Protein AF-A0A0Q4N130-F1 (afdb_monomer)

Structure (mmCIF, N/CA/C/O backbone):
data_AF-A0A0Q4N130-F1
#
_entry.id   AF-A0A0Q4N130-F1
#
loop_
_atom_site.group_PDB
_atom_site.id
_atom_site.type_symbol
_atom_site.label_atom_id
_atom_site.label_alt_id
_atom_site.label_comp_id
_atom_site.label_asym_id
_atom_site.label_entity_id
_atom_site.label_seq_id
_atom_site.pdbx_PDB_ins_code
_atom_site.Cartn_x
_atom_site.Cartn_y
_atom_site.Cartn_z
_atom_site.occupancy
_atom_site.B_iso_or_equiv
_atom_site.auth_seq_id
_atom_site.auth_comp_id
_atom_site.auth_asym_id
_atom_site.auth_atom_id
_atom_site.pdbx_PDB_model_num
ATOM 1 N N . MET A 1 1 ? 20.178 -16.230 -13.567 1.00 51.84 1 MET A N 1
ATOM 2 C CA . MET A 1 1 ? 18.798 -15.710 -13.630 1.00 51.84 1 MET A CA 1
ATOM 3 C C . MET A 1 1 ? 18.797 -14.586 -14.658 1.00 51.84 1 MET A C 1
ATOM 5 O O . MET A 1 1 ? 19.673 -13.733 -14.568 1.00 51.84 1 MET A O 1
ATOM 9 N N . SER A 1 2 ? 17.947 -14.645 -15.684 1.00 70.69 2 SER A N 1
ATOM 10 C CA . SER A 1 2 ? 17.790 -13.561 -16.665 1.00 70.69 2 SER A CA 1
ATOM 11 C C . SER A 1 2 ? 16.390 -13.000 -16.505 1.00 70.69 2 SER A C 1
AT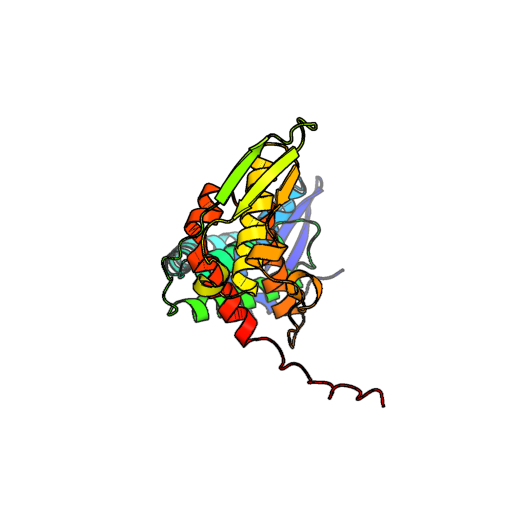OM 13 O O . SER A 1 2 ? 15.437 -13.752 -16.658 1.00 70.69 2 SER A O 1
ATOM 15 N N . PHE A 1 3 ? 16.292 -11.703 -16.244 1.00 83.56 3 PHE A N 1
ATOM 16 C CA . PHE A 1 3 ? 15.026 -10.976 -16.198 1.00 83.56 3 PHE A CA 1
ATOM 17 C C . PHE A 1 3 ? 14.494 -10.765 -17.616 1.00 83.56 3 PHE A C 1
ATOM 19 O O . PHE A 1 3 ? 15.283 -10.582 -18.548 1.00 83.56 3 PHE A O 1
ATOM 26 N N . ALA A 1 4 ? 13.185 -10.811 -17.809 1.00 86.31 4 ALA A N 1
ATOM 27 C CA . ALA A 1 4 ? 12.518 -10.570 -19.080 1.00 86.31 4 ALA A CA 1
ATOM 28 C C . ALA A 1 4 ? 12.574 -9.087 -19.469 1.00 86.31 4 ALA A C 1
ATOM 30 O O . ALA A 1 4 ? 12.845 -8.766 -20.630 1.00 86.31 4 ALA A O 1
ATOM 31 N N . TYR A 1 5 ? 12.425 -8.186 -18.493 1.00 91.50 5 TYR A N 1
ATOM 32 C CA . TYR A 1 5 ? 12.230 -6.760 -18.756 1.00 91.50 5 TYR A CA 1
ATOM 33 C C . TYR A 1 5 ? 13.412 -5.894 -18.319 1.00 91.50 5 TYR A C 1
ATOM 35 O O . TYR A 1 5 ? 13.696 -4.876 -18.961 1.00 91.50 5 TYR A O 1
ATOM 43 N N . LEU A 1 6 ? 14.152 -6.312 -17.286 1.00 90.75 6 LEU A N 1
ATOM 44 C CA . LEU A 1 6 ? 15.286 -5.548 -16.765 1.00 90.75 6 LEU A CA 1
ATOM 45 C C . LEU A 1 6 ? 16.597 -5.957 -17.443 1.00 90.75 6 LEU A C 1
ATOM 47 O O . LEU A 1 6 ? 16.963 -7.136 -17.496 1.00 90.75 6 LEU A O 1
ATOM 51 N N . ALA A 1 7 ? 17.344 -4.974 -17.940 1.00 91.94 7 ALA A N 1
ATOM 52 C CA . ALA A 1 7 ? 18.746 -5.157 -18.282 1.00 91.94 7 ALA A CA 1
ATOM 53 C C . ALA A 1 7 ? 19.587 -4.906 -17.026 1.00 91.94 7 ALA A C 1
ATOM 55 O O . ALA A 1 7 ? 19.493 -3.849 -16.408 1.00 91.94 7 ALA A O 1
ATOM 56 N N . LEU A 1 8 ? 20.393 -5.895 -16.639 1.00 91.62 8 LEU A N 1
ATOM 57 C CA . LEU A 1 8 ? 21.265 -5.814 -15.472 1.00 91.62 8 LEU A CA 1
ATOM 58 C C . LEU A 1 8 ? 22.702 -6.093 -15.872 1.00 91.62 8 LEU A C 1
ATOM 60 O O . LEU A 1 8 ? 23.018 -7.165 -16.394 1.00 91.62 8 LEU A O 1
ATOM 64 N N . LYS A 1 9 ? 23.586 -5.146 -15.562 1.00 92.88 9 LYS A N 1
ATOM 65 C CA . LYS A 1 9 ? 25.018 -5.271 -15.812 1.00 92.88 9 LYS A CA 1
ATOM 66 C C . LYS A 1 9 ? 25.804 -4.953 -14.551 1.00 92.88 9 LYS A C 1
ATOM 68 O O . LYS A 1 9 ? 25.676 -3.883 -13.970 1.00 92.88 9 LYS A O 1
ATOM 73 N N . ARG A 1 10 ? 26.670 -5.878 -14.140 1.00 92.12 10 ARG A N 1
ATOM 74 C CA . ARG A 1 10 ? 27.623 -5.628 -13.055 1.00 92.12 10 ARG A CA 1
ATOM 75 C C . ARG A 1 10 ? 28.836 -4.882 -13.605 1.00 92.12 10 ARG A C 1
ATOM 77 O O . ARG A 1 10 ? 29.461 -5.330 -14.566 1.00 92.12 10 ARG A O 1
ATOM 84 N N . LEU A 1 11 ? 29.180 -3.760 -12.987 1.00 92.25 11 LEU A N 1
ATOM 85 C CA . LEU A 1 11 ? 30.339 -2.943 -13.328 1.00 92.25 11 LEU A CA 1
ATOM 86 C C . LEU A 1 11 ? 31.511 -3.209 -12.373 1.00 92.25 11 LEU A C 1
ATOM 88 O O . LEU A 1 11 ? 31.384 -3.858 -11.328 1.00 92.25 11 LEU A O 1
ATOM 92 N N . ARG A 1 12 ? 32.688 -2.679 -12.728 1.00 87.75 12 ARG A N 1
ATOM 93 C CA . ARG A 1 12 ? 33.866 -2.713 -11.850 1.00 87.75 12 ARG A CA 1
ATOM 94 C C . ARG A 1 12 ? 33.569 -1.993 -10.530 1.00 87.75 12 ARG A C 1
ATOM 96 O O . ARG A 1 12 ? 32.912 -0.950 -10.514 1.00 87.75 12 ARG A O 1
ATOM 103 N N . GLY A 1 13 ? 34.080 -2.552 -9.433 1.00 84.88 13 GLY A N 1
ATOM 104 C CA . GLY A 1 13 ? 33.850 -2.035 -8.079 1.00 84.88 13 GLY A CA 1
ATOM 105 C C . GLY A 1 13 ? 32.522 -2.469 -7.453 1.00 84.88 13 GLY A C 1
ATOM 106 O O . GLY A 1 13 ? 32.093 -1.866 -6.481 1.00 84.88 13 GLY A O 1
ATOM 107 N N . GLY A 1 14 ? 31.851 -3.487 -8.007 1.00 86.12 14 GLY A N 1
ATOM 108 C CA . GLY A 1 14 ? 30.626 -4.044 -7.421 1.00 86.12 14 GLY A CA 1
ATOM 109 C C . GLY A 1 14 ? 29.362 -3.219 -7.666 1.00 86.12 14 GLY A C 1
ATOM 110 O O . GLY A 1 14 ? 28.315 -3.576 -7.136 1.00 86.12 14 GLY A O 1
ATOM 111 N N . ARG A 1 15 ? 29.446 -2.164 -8.484 1.00 91.00 15 ARG A N 1
ATOM 112 C CA . ARG A 1 15 ? 28.298 -1.341 -8.877 1.00 91.00 15 ARG A CA 1
ATOM 113 C C . ARG A 1 15 ? 27.393 -2.095 -9.849 1.00 91.00 15 ARG A C 1
ATOM 115 O O . ARG A 1 15 ? 27.879 -2.885 -10.662 1.00 91.00 15 ARG A O 1
ATOM 122 N N . MET A 1 16 ? 26.099 -1.820 -9.789 1.00 94.12 16 MET A N 1
ATOM 123 C CA . MET A 1 16 ? 25.098 -2.357 -10.707 1.00 94.12 16 MET A CA 1
ATOM 124 C C . MET A 1 16 ? 24.621 -1.258 -11.652 1.00 94.12 16 MET A C 1
ATOM 126 O O . MET A 1 16 ? 24.366 -0.139 -11.226 1.00 94.12 16 MET A O 1
ATOM 130 N N . GLN A 1 17 ? 24.499 -1.576 -12.933 1.00 95.56 17 GLN A N 1
ATOM 131 C CA . GLN A 1 17 ? 23.893 -0.713 -13.936 1.00 95.56 17 GLN A CA 1
ATOM 132 C C . GLN A 1 17 ? 22.559 -1.324 -14.366 1.00 95.56 17 GLN A C 1
ATOM 134 O O . GLN A 1 17 ? 22.521 -2.503 -14.739 1.00 95.56 17 GLN A O 1
ATOM 139 N N . LEU A 1 18 ? 21.482 -0.539 -14.268 1.00 94.50 18 LEU A N 1
ATOM 140 C CA . LEU A 1 18 ? 20.127 -0.947 -14.646 1.00 94.50 18 LEU A CA 1
ATOM 141 C C . LEU A 1 18 ? 19.723 -0.295 -15.969 1.00 94.50 18 LEU A C 1
ATOM 143 O O . LEU A 1 18 ? 19.926 0.902 -16.168 1.00 94.50 18 LEU A O 1
ATOM 147 N N . GLY A 1 19 ? 19.077 -1.060 -16.838 1.00 93.31 19 GLY A N 1
ATOM 148 C CA . GLY A 1 19 ? 18.503 -0.577 -18.088 1.00 93.31 19 GLY A CA 1
ATOM 149 C C . GLY A 1 19 ? 17.169 -1.245 -18.398 1.00 93.31 19 GLY A C 1
ATOM 150 O O . GLY A 1 19 ? 16.738 -2.173 -17.712 1.00 93.31 19 GLY A O 1
ATOM 151 N N . LEU A 1 20 ? 16.516 -0.791 -19.464 1.00 92.69 20 LEU A N 1
ATOM 152 C CA . LEU A 1 20 ? 15.249 -1.352 -19.933 1.00 92.69 20 LEU A CA 1
ATOM 153 C C . LEU A 1 20 ? 15.480 -2.196 -21.184 1.00 92.69 20 LEU A C 1
ATOM 155 O O . LEU A 1 20 ? 16.043 -1.716 -22.169 1.00 92.69 20 LEU A O 1
ATOM 159 N N . LYS A 1 21 ? 14.991 -3.437 -21.183 1.00 92.12 21 LYS A N 1
ATOM 160 C CA . LYS A 1 21 ? 14.952 -4.256 -22.398 1.00 92.12 21 LYS A CA 1
ATOM 161 C C . LYS A 1 21 ? 13.851 -3.768 -23.337 1.00 92.12 21 LYS A C 1
ATOM 163 O O . LYS A 1 21 ? 12.840 -3.210 -22.916 1.00 92.12 21 LYS A O 1
ATOM 168 N N . SER A 1 22 ? 14.018 -4.033 -24.631 1.00 87.19 22 SER A N 1
ATOM 169 C CA . SER A 1 22 ? 13.042 -3.650 -25.660 1.00 87.19 22 SER A CA 1
ATOM 170 C C . SER A 1 22 ? 11.670 -4.308 -25.475 1.00 87.19 22 SER A C 1
ATOM 172 O O . SER A 1 22 ? 10.670 -3.708 -25.857 1.00 87.19 22 SER A O 1
ATOM 174 N N . ALA A 1 23 ? 11.613 -5.500 -24.868 1.00 89.06 23 ALA A N 1
ATOM 175 C CA . ALA A 1 23 ? 10.363 -6.181 -24.526 1.00 89.06 23 ALA A CA 1
ATOM 176 C C . ALA A 1 23 ? 9.508 -5.359 -23.546 1.00 89.06 23 ALA A C 1
ATOM 178 O O . ALA A 1 23 ? 8.317 -5.177 -23.776 1.00 89.06 23 ALA A O 1
ATOM 179 N N . ALA A 1 24 ? 10.135 -4.751 -22.532 1.00 87.50 24 ALA A N 1
ATOM 180 C CA . ALA A 1 24 ? 9.441 -3.972 -21.506 1.00 87.50 24 ALA A CA 1
ATOM 181 C C . ALA A 1 24 ? 8.625 -2.821 -22.116 1.00 87.50 24 ALA A C 1
ATOM 183 O O . ALA A 1 24 ? 7.456 -2.634 -21.795 1.00 87.50 24 ALA A O 1
ATOM 184 N N . ARG A 1 25 ? 9.222 -2.105 -23.079 1.00 86.06 25 ARG A N 1
ATOM 185 C CA . ARG A 1 25 ? 8.600 -0.963 -23.772 1.00 86.06 25 ARG A CA 1
ATOM 186 C C . ARG A 1 25 ? 7.443 -1.344 -24.699 1.00 86.06 25 ARG A C 1
ATOM 188 O O . ARG A 1 25 ? 6.703 -0.460 -25.113 1.00 86.06 25 ARG A O 1
ATOM 195 N N . LYS A 1 26 ? 7.326 -2.619 -25.083 1.00 88.44 26 LYS A N 1
ATOM 196 C CA . LYS A 1 26 ? 6.225 -3.109 -25.926 1.00 88.44 26 LYS A CA 1
ATOM 197 C C . LYS A 1 26 ? 5.018 -3.540 -25.103 1.00 88.44 26 LYS A C 1
ATOM 199 O O . LYS A 1 26 ? 3.904 -3.463 -25.604 1.00 88.44 26 LYS A O 1
ATOM 204 N N . GLU A 1 27 ? 5.258 -4.020 -23.888 1.00 91.44 27 GLU A N 1
ATOM 205 C CA . GLU A 1 27 ? 4.237 -4.667 -23.063 1.00 91.44 27 GLU A CA 1
ATOM 206 C C . GLU A 1 27 ? 3.636 -3.728 -22.014 1.00 91.44 27 GLU A C 1
ATOM 208 O O . GLU A 1 27 ? 2.455 -3.854 -21.706 1.00 91.44 27 GLU A O 1
ATOM 213 N N . PHE A 1 28 ? 4.402 -2.753 -21.517 1.00 94.62 28 PHE A N 1
ATOM 214 C CA . PHE A 1 28 ? 3.969 -1.880 -20.426 1.00 94.62 28 PHE A CA 1
ATOM 215 C C . PHE A 1 28 ? 3.953 -0.407 -20.820 1.00 94.62 28 PHE A C 1
ATOM 217 O O . PHE A 1 28 ? 4.757 0.066 -21.629 1.00 94.62 28 PHE A O 1
ATOM 224 N N . GLN A 1 29 ? 3.047 0.341 -20.192 1.00 93.56 29 GLN A N 1
ATOM 225 C CA . GLN A 1 29 ? 2.959 1.782 -20.388 1.00 93.56 29 GLN A CA 1
ATOM 226 C C . GLN A 1 29 ? 4.205 2.493 -19.832 1.00 93.56 29 GLN A C 1
ATOM 228 O O . GLN A 1 29 ? 4.735 2.078 -18.795 1.00 93.56 29 GLN A O 1
ATOM 233 N N . PRO A 1 30 ? 4.649 3.608 -20.450 1.00 93.75 30 PRO A N 1
ATOM 234 C CA . PRO A 1 30 ? 5.850 4.320 -20.016 1.00 93.75 30 PRO A CA 1
ATOM 235 C C . PRO A 1 30 ? 5.847 4.689 -18.532 1.00 93.75 30 PRO A C 1
ATOM 237 O O . PRO A 1 30 ? 6.834 4.476 -17.838 1.00 93.75 30 PRO A O 1
ATOM 240 N N . LEU A 1 31 ? 4.706 5.152 -18.024 1.00 94.44 31 LEU A N 1
ATOM 241 C CA . LEU A 1 31 ? 4.547 5.551 -16.630 1.00 94.44 31 LEU A CA 1
ATOM 242 C C . LEU A 1 31 ? 4.831 4.405 -15.643 1.00 94.44 31 LEU A C 1
ATOM 244 O O . LEU A 1 31 ? 5.532 4.597 -14.650 1.00 94.44 31 LEU A O 1
ATOM 248 N N . VAL A 1 32 ? 4.326 3.207 -15.940 1.00 95.94 32 VAL A N 1
ATOM 249 C CA . VAL A 1 32 ? 4.537 1.999 -15.128 1.00 95.94 32 VAL A CA 1
ATOM 250 C C . VAL A 1 32 ? 6.007 1.593 -15.150 1.00 95.94 32 VAL A C 1
ATOM 252 O O . VAL A 1 32 ? 6.593 1.353 -14.095 1.00 95.94 32 VAL A O 1
ATOM 255 N N . LEU A 1 33 ? 6.631 1.605 -16.331 1.00 95.50 33 LEU A N 1
ATOM 256 C CA . LEU A 1 33 ? 8.056 1.308 -16.485 1.00 95.50 33 LEU A CA 1
ATOM 257 C C . LEU A 1 33 ? 8.935 2.277 -15.698 1.00 95.50 33 LEU A C 1
ATOM 259 O O . LEU A 1 33 ? 9.912 1.855 -15.082 1.00 95.50 33 LEU A O 1
ATOM 263 N N . CYS A 1 34 ? 8.592 3.564 -15.692 1.00 95.31 34 CYS A N 1
ATOM 264 C CA . CYS A 1 34 ? 9.341 4.554 -14.936 1.00 95.31 34 CYS A CA 1
ATOM 265 C C . CYS A 1 34 ? 9.197 4.357 -13.423 1.00 95.31 34 CYS A C 1
ATOM 267 O O . CYS A 1 34 ? 10.205 4.367 -12.718 1.00 95.31 34 CYS A O 1
ATOM 269 N N . MET A 1 35 ? 7.975 4.135 -12.923 1.00 96.12 35 MET A N 1
ATOM 270 C CA . MET A 1 35 ? 7.744 3.849 -11.501 1.00 96.12 35 MET A CA 1
ATOM 271 C C . MET A 1 35 ? 8.472 2.578 -11.056 1.00 96.12 35 MET A C 1
ATOM 273 O O . MET A 1 35 ? 9.095 2.559 -9.995 1.00 96.12 35 MET A O 1
ATOM 277 N N . TRP A 1 36 ? 8.445 1.535 -11.885 1.00 95.81 36 TRP A N 1
ATOM 278 C CA . TRP A 1 36 ? 9.182 0.306 -11.629 1.00 95.81 36 TRP A CA 1
ATOM 279 C C . TRP A 1 36 ? 10.693 0.541 -11.605 1.00 95.81 36 TRP A C 1
ATOM 281 O O . TRP A 1 36 ? 11.346 0.157 -10.640 1.00 95.81 36 TRP A O 1
ATOM 291 N N . LEU A 1 37 ? 11.258 1.237 -12.594 1.00 94.69 37 LEU A N 1
ATOM 292 C CA . LEU A 1 37 ? 12.694 1.522 -12.632 1.00 94.69 37 LEU A CA 1
ATOM 293 C C . LEU A 1 37 ? 13.150 2.359 -11.421 1.00 94.69 37 LEU A C 1
ATOM 295 O O . LEU A 1 37 ? 14.198 2.068 -10.845 1.00 94.69 37 LEU A O 1
ATOM 299 N N . GLN A 1 38 ? 12.348 3.340 -10.988 1.00 94.88 38 GLN A N 1
ATOM 300 C CA . GLN A 1 38 ? 12.578 4.086 -9.743 1.00 94.88 38 GLN A CA 1
ATOM 301 C C . GLN A 1 38 ? 12.572 3.156 -8.518 1.00 94.88 38 GLN A C 1
ATOM 303 O O . GLN A 1 38 ? 13.498 3.216 -7.705 1.00 94.88 38 GLN A O 1
ATOM 308 N N . ALA A 1 39 ? 11.588 2.255 -8.417 1.00 94.25 39 ALA A N 1
ATOM 309 C CA . ALA A 1 39 ? 11.504 1.286 -7.327 1.00 94.25 39 ALA A CA 1
ATOM 310 C C . ALA A 1 39 ? 12.715 0.337 -7.303 1.00 94.25 39 ALA A C 1
ATOM 312 O O . ALA A 1 39 ? 13.280 0.093 -6.240 1.00 94.25 39 ALA A O 1
ATOM 313 N N . MET A 1 40 ? 13.181 -0.134 -8.466 1.00 93.62 40 MET A N 1
ATOM 314 C CA . MET A 1 40 ? 14.372 -0.987 -8.564 1.00 93.62 40 MET A CA 1
ATOM 315 C C . MET A 1 40 ? 15.636 -0.245 -8.119 1.00 93.62 40 MET A C 1
ATOM 317 O O . MET A 1 40 ? 16.419 -0.778 -7.334 1.00 93.62 40 MET A O 1
ATOM 321 N N . VAL A 1 41 ? 15.831 1.008 -8.548 1.00 93.62 41 VAL A N 1
ATOM 322 C CA . VAL A 1 41 ? 16.949 1.844 -8.071 1.00 93.62 41 VAL A CA 1
ATOM 323 C C . VAL A 1 41 ? 16.919 1.971 -6.546 1.00 93.62 41 VAL A C 1
ATOM 325 O O . VAL A 1 41 ? 17.945 1.784 -5.887 1.00 93.62 41 VAL A O 1
ATOM 328 N N . ASN A 1 42 ? 15.749 2.246 -5.971 1.00 93.62 42 ASN A N 1
ATOM 329 C CA . ASN A 1 42 ? 15.574 2.356 -4.526 1.00 93.62 42 ASN A CA 1
ATOM 330 C C . ASN A 1 42 ? 15.816 1.020 -3.809 1.00 93.62 42 ASN A C 1
ATOM 332 O O . ASN A 1 42 ? 16.456 1.008 -2.761 1.00 93.62 42 ASN A O 1
ATOM 336 N N . GLN A 1 43 ? 15.421 -0.107 -4.402 1.00 92.62 43 GLN A N 1
ATOM 337 C CA . GLN A 1 43 ? 15.685 -1.440 -3.865 1.00 92.62 43 GLN A CA 1
ATOM 338 C C . GLN A 1 43 ? 17.184 -1.731 -3.729 1.00 92.62 43 GLN A C 1
ATOM 340 O O . GLN A 1 43 ? 17.641 -2.155 -2.664 1.00 92.62 43 GLN A O 1
ATOM 345 N N . TYR A 1 44 ? 17.976 -1.438 -4.765 1.00 91.44 44 TYR A N 1
ATOM 346 C CA . TYR A 1 44 ? 19.434 -1.581 -4.701 1.00 91.44 44 TYR A CA 1
ATOM 347 C C . TYR A 1 44 ? 20.061 -0.630 -3.673 1.00 91.44 44 TYR A C 1
ATOM 349 O O . TYR A 1 44 ? 20.934 -1.046 -2.908 1.00 91.44 44 TYR A O 1
ATOM 357 N N . ARG A 1 45 ? 19.584 0.619 -3.591 1.00 91.50 45 ARG A N 1
ATOM 358 C CA . ARG A 1 45 ? 20.039 1.587 -2.577 1.00 91.50 45 ARG A CA 1
ATOM 359 C C . ARG A 1 45 ? 19.743 1.111 -1.154 1.00 91.50 45 ARG A C 1
ATOM 361 O O . ARG A 1 45 ? 20.630 1.175 -0.307 1.00 91.50 45 ARG A O 1
ATOM 368 N N . ASN A 1 46 ? 18.548 0.576 -0.909 1.00 90.25 46 ASN A N 1
ATOM 369 C CA . ASN A 1 46 ? 18.147 0.007 0.381 1.00 90.25 46 ASN A CA 1
ATOM 370 C C . ASN A 1 46 ? 18.983 -1.227 0.755 1.00 90.25 46 ASN A C 1
ATOM 372 O O . ASN A 1 46 ? 19.226 -1.473 1.934 1.00 90.25 46 ASN A O 1
ATOM 376 N N . ALA A 1 47 ? 19.470 -1.975 -0.238 1.00 89.50 47 ALA A N 1
ATOM 377 C CA . ALA A 1 47 ? 20.425 -3.066 -0.050 1.00 89.50 47 ALA A CA 1
ATOM 378 C C . ALA A 1 47 ? 21.890 -2.597 0.097 1.00 89.50 47 ALA A C 1
ATOM 380 O O . ALA A 1 47 ? 22.788 -3.432 0.194 1.00 89.50 47 ALA A O 1
ATOM 381 N N . VAL A 1 48 ? 22.151 -1.282 0.111 1.00 90.94 48 VAL A N 1
ATOM 382 C CA . VAL A 1 48 ? 23.499 -0.681 0.160 1.00 90.94 48 VAL A CA 1
ATOM 383 C C . VAL A 1 48 ? 24.367 -1.116 -1.035 1.00 90.94 48 VAL A C 1
ATOM 385 O O . VAL A 1 48 ? 25.590 -1.225 -0.953 1.00 90.94 48 VAL A O 1
ATOM 388 N N . ILE A 1 49 ? 23.734 -1.365 -2.183 1.00 90.44 49 ILE A N 1
ATOM 389 C CA . ILE A 1 49 ? 24.409 -1.709 -3.434 1.00 90.44 49 ILE A CA 1
ATOM 390 C C . ILE A 1 49 ? 24.466 -0.446 -4.302 1.00 90.44 49 ILE A C 1
ATOM 392 O O . ILE A 1 49 ? 23.417 0.093 -4.663 1.00 90.44 49 ILE A O 1
ATOM 396 N N . PRO A 1 50 ? 25.664 0.042 -4.677 1.00 92.75 50 PRO A N 1
ATOM 397 C CA . PRO A 1 50 ? 25.771 1.187 -5.568 1.00 92.75 50 PRO A CA 1
ATOM 398 C C . PRO A 1 50 ? 25.140 0.873 -6.926 1.00 92.75 50 PRO A C 1
ATOM 400 O O . PRO A 1 50 ? 25.465 -0.141 -7.551 1.00 92.75 50 PRO A O 1
ATOM 403 N N . VAL A 1 51 ? 24.267 1.762 -7.387 1.00 94.25 51 VAL A N 1
ATOM 404 C CA . VAL A 1 51 ? 23.472 1.562 -8.596 1.00 94.25 51 VAL A CA 1
ATOM 405 C C . VAL A 1 51 ? 23.471 2.817 -9.463 1.00 94.25 51 VAL A C 1
ATOM 407 O O . VAL A 1 51 ? 23.377 3.932 -8.950 1.00 94.25 51 VAL A O 1
ATOM 410 N N . GLU A 1 52 ? 23.576 2.626 -10.772 1.00 95.19 52 GLU A N 1
ATOM 411 C CA . GLU A 1 52 ? 23.430 3.665 -11.792 1.00 95.19 52 GLU A CA 1
ATOM 412 C C . GLU A 1 52 ? 22.486 3.187 -12.902 1.00 95.19 52 GLU A C 1
ATOM 414 O O . GLU A 1 52 ? 22.256 1.987 -13.069 1.00 95.19 52 GLU A O 1
ATOM 419 N N . LEU A 1 53 ? 21.911 4.125 -13.650 1.00 95.75 53 LEU A N 1
ATOM 420 C CA . LEU A 1 53 ? 21.085 3.812 -14.811 1.00 95.75 53 LEU A CA 1
ATOM 421 C C . LEU A 1 53 ? 21.934 3.828 -16.082 1.00 95.75 53 LEU A C 1
ATOM 423 O O . LEU A 1 53 ? 22.918 4.558 -16.189 1.00 95.75 53 LEU A O 1
ATOM 427 N N . GLU A 1 54 ? 21.559 3.018 -17.065 1.00 95.88 54 GLU A N 1
ATOM 428 C CA . GLU A 1 54 ? 22.041 3.205 -18.431 1.00 95.88 54 GLU A CA 1
ATOM 429 C C . GLU A 1 54 ? 21.575 4.577 -18.953 1.00 95.88 54 GLU A C 1
ATOM 431 O O . GLU A 1 54 ? 20.424 4.941 -18.701 1.00 95.88 54 GLU A O 1
ATOM 436 N N . PRO A 1 55 ? 22.388 5.312 -19.739 1.00 94.44 55 PRO A N 1
ATOM 437 C CA . PRO A 1 55 ? 22.030 6.660 -20.201 1.00 94.44 55 PRO A CA 1
ATOM 438 C C . PRO A 1 55 ? 20.662 6.736 -20.893 1.00 94.44 55 PRO A C 1
ATOM 440 O O . PRO A 1 55 ? 19.898 7.671 -20.693 1.00 94.44 55 PRO A O 1
ATOM 443 N N . VAL A 1 56 ? 20.308 5.705 -21.666 1.00 93.25 56 VAL A N 1
ATOM 444 C CA . VAL A 1 56 ? 19.011 5.622 -22.357 1.00 93.25 56 VAL A CA 1
ATOM 445 C C . VAL A 1 56 ? 17.844 5.446 -21.377 1.00 93.25 56 VAL A C 1
ATOM 447 O O . VAL A 1 56 ? 16.746 5.935 -21.633 1.00 93.25 56 VAL A O 1
ATOM 450 N N . ALA A 1 57 ? 18.055 4.730 -20.271 1.00 93.69 57 ALA A N 1
ATOM 451 C CA . ALA A 1 57 ? 17.050 4.556 -19.227 1.00 93.69 57 ALA A CA 1
ATOM 452 C C . ALA A 1 57 ? 16.927 5.817 -18.356 1.00 93.69 57 ALA A C 1
ATOM 454 O O . ALA A 1 57 ? 15.821 6.176 -17.962 1.00 93.69 57 ALA A O 1
ATOM 455 N N . GLU A 1 58 ? 18.037 6.516 -18.116 1.00 95.19 58 GLU A N 1
ATOM 456 C CA . GLU A 1 58 ? 18.054 7.807 -17.426 1.00 95.19 58 GLU A CA 1
ATOM 457 C C . GLU A 1 58 ? 17.297 8.886 -18.212 1.00 95.19 58 GLU A C 1
ATOM 459 O O . GLU A 1 58 ? 16.384 9.498 -17.660 1.00 95.19 58 GLU A O 1
ATOM 464 N N . CYS A 1 59 ? 17.584 9.058 -19.510 1.00 94.69 59 CYS A N 1
ATOM 465 C CA . CYS A 1 59 ? 16.827 9.979 -20.366 1.00 94.69 59 CYS A CA 1
ATOM 466 C C . CYS A 1 59 ? 15.337 9.623 -20.398 1.00 94.69 59 CYS A C 1
ATOM 468 O O . CYS A 1 59 ? 14.490 10.498 -20.250 1.00 94.69 59 CYS A O 1
ATOM 470 N N . PHE A 1 60 ? 15.009 8.331 -20.506 1.00 93.50 60 PHE A N 1
ATOM 471 C CA . PHE A 1 60 ? 13.621 7.872 -20.494 1.00 93.50 60 PHE A CA 1
ATOM 472 C C . PHE A 1 60 ? 12.882 8.249 -19.198 1.00 93.50 60 PHE A C 1
ATOM 474 O O . PHE A 1 60 ? 11.722 8.654 -19.261 1.00 93.50 60 PHE A O 1
ATOM 481 N N . LEU A 1 61 ? 13.531 8.150 -18.029 1.00 93.94 61 LEU A N 1
ATOM 482 C CA . LEU A 1 61 ? 12.945 8.617 -16.766 1.00 93.94 61 LEU A CA 1
ATOM 483 C C . LEU A 1 61 ? 12.739 10.131 -16.753 1.00 93.94 61 LEU A C 1
ATOM 485 O O . LEU A 1 61 ? 11.660 10.577 -16.377 1.00 93.94 61 LEU A O 1
ATOM 489 N N . GLN A 1 62 ? 13.745 10.902 -17.168 1.00 94.75 62 GLN A N 1
ATOM 490 C CA . GLN A 1 62 ? 13.680 12.368 -17.185 1.00 94.75 62 GLN A CA 1
ATOM 491 C C . GLN A 1 62 ? 12.556 12.877 -18.098 1.00 94.75 62 GLN A C 1
ATOM 493 O O . GLN A 1 62 ? 11.819 13.786 -17.726 1.00 94.75 62 GLN A O 1
ATOM 498 N N . GLU A 1 63 ? 12.367 12.249 -19.260 1.00 95.62 63 GLU A N 1
ATOM 499 C CA . GLU A 1 63 ? 11.289 12.577 -20.204 1.00 95.62 63 GLU A CA 1
ATOM 500 C C . GLU A 1 63 ? 9.883 12.377 -19.610 1.00 95.62 63 GLU A C 1
ATOM 502 O O . GLU A 1 63 ? 8.946 13.073 -20.001 1.00 95.62 63 GLU A O 1
ATOM 507 N N . HIS A 1 64 ? 9.722 11.446 -18.664 1.00 94.75 64 HIS A N 1
ATOM 508 C CA . HIS A 1 64 ? 8.417 11.048 -18.123 1.00 94.75 64 HIS A CA 1
ATOM 509 C C . HIS A 1 64 ? 8.195 11.463 -16.662 1.00 94.75 64 HIS A C 1
ATOM 51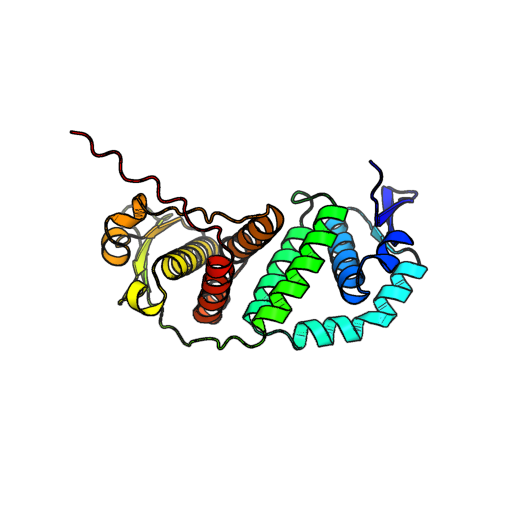1 O O . HIS A 1 64 ? 7.101 11.256 -16.136 1.00 94.75 64 HIS A O 1
ATOM 517 N N . GLU A 1 65 ? 9.180 12.074 -16.001 1.00 91.31 65 GLU A N 1
ATOM 518 C CA . GLU A 1 65 ? 9.120 12.439 -14.579 1.00 91.31 65 GLU A CA 1
ATOM 519 C C . GLU A 1 65 ? 7.903 13.317 -14.257 1.00 91.31 65 GLU A C 1
ATOM 521 O O . GLU A 1 65 ? 7.118 12.999 -13.363 1.00 91.31 65 GLU A O 1
ATOM 526 N N . ALA A 1 66 ? 7.676 14.366 -15.052 1.00 93.56 66 ALA A N 1
ATOM 527 C CA . ALA A 1 66 ? 6.532 15.257 -14.871 1.00 93.56 66 ALA A CA 1
ATOM 528 C C . ALA A 1 66 ? 5.184 14.526 -15.014 1.00 93.56 66 ALA A C 1
ATOM 530 O O . ALA A 1 66 ? 4.251 14.789 -14.254 1.00 93.56 66 ALA A O 1
ATOM 531 N N . ALA A 1 67 ? 5.084 13.578 -15.951 1.00 94.25 67 ALA A N 1
ATOM 532 C CA . ALA A 1 67 ? 3.868 12.796 -16.162 1.00 94.25 67 ALA A CA 1
ATOM 533 C C . ALA A 1 67 ? 3.587 11.846 -14.986 1.00 94.25 67 ALA A C 1
ATOM 535 O O . ALA A 1 67 ? 2.431 11.666 -14.603 1.00 94.25 67 ALA A O 1
ATOM 536 N N . ILE A 1 68 ? 4.632 11.273 -14.382 1.00 93.25 68 ILE A N 1
ATOM 537 C CA . ILE A 1 68 ? 4.516 10.414 -13.196 1.00 93.25 68 ILE A CA 1
ATOM 538 C C . ILE A 1 68 ? 4.001 11.212 -12.004 1.00 93.25 68 ILE A C 1
ATOM 540 O O . ILE A 1 68 ? 3.074 10.773 -11.325 1.00 93.25 68 ILE A O 1
ATOM 544 N N . GLU A 1 69 ? 4.579 12.384 -11.752 1.00 92.44 69 GLU A N 1
ATOM 545 C CA . GLU A 1 69 ? 4.163 13.221 -10.628 1.00 92.44 69 GLU A CA 1
ATOM 546 C C . GLU A 1 69 ? 2.741 13.752 -10.824 1.00 92.44 69 GLU A C 1
ATOM 548 O O . GLU A 1 69 ? 1.931 13.703 -9.896 1.00 92.44 69 GLU A O 1
ATOM 553 N N . GLN A 1 70 ? 2.377 14.140 -12.051 1.00 94.31 70 GLN A N 1
ATOM 554 C CA . GLN A 1 70 ? 1.002 14.513 -12.380 1.00 94.31 70 GLN A CA 1
ATOM 555 C C . GLN A 1 70 ? 0.023 13.350 -12.174 1.00 94.31 70 GLN A C 1
ATOM 557 O O . GLN A 1 70 ? -1.053 13.545 -11.609 1.00 94.31 70 GLN A O 1
ATOM 562 N N . TYR A 1 71 ? 0.387 12.139 -12.599 1.00 94.00 71 TYR A N 1
ATOM 563 C CA . TYR A 1 71 ? -0.433 10.948 -12.397 1.00 94.00 71 TYR A CA 1
ATOM 564 C C . TYR A 1 71 ? -0.641 10.654 -10.911 1.00 94.00 71 TYR A C 1
ATOM 566 O O . TYR A 1 71 ? -1.784 10.532 -10.478 1.00 94.00 71 TYR A O 1
ATOM 574 N N . LYS A 1 72 ? 0.437 10.605 -10.115 1.00 92.94 72 LYS A N 1
ATOM 575 C CA . LYS A 1 72 ? 0.364 10.365 -8.664 1.00 92.94 72 LYS A CA 1
ATOM 576 C C . LYS A 1 72 ? -0.495 11.420 -7.965 1.00 92.94 72 LYS A C 1
ATOM 578 O O . LYS A 1 72 ? -1.314 11.065 -7.123 1.00 92.94 72 LYS A O 1
ATOM 583 N N . ALA A 1 73 ? -0.343 12.693 -8.335 1.00 92.25 73 ALA A N 1
ATOM 584 C CA . ALA A 1 73 ? -1.134 13.793 -7.787 1.00 92.25 73 ALA A CA 1
ATOM 585 C C . ALA A 1 73 ? -2.618 13.735 -8.195 1.00 92.25 73 ALA A C 1
ATOM 587 O O . ALA A 1 73 ? -3.474 14.227 -7.463 1.00 92.25 73 ALA A O 1
ATOM 588 N N . GLY A 1 74 ? -2.928 13.132 -9.347 1.00 93.06 74 GLY A N 1
ATOM 589 C CA . GLY A 1 74 ? -4.291 12.940 -9.842 1.00 93.06 74 GLY A CA 1
ATOM 590 C C . GLY A 1 74 ? -5.041 11.755 -9.225 1.00 93.06 74 GLY A C 1
ATOM 591 O O . GLY A 1 74 ? -6.244 11.618 -9.451 1.00 93.06 74 GLY A O 1
ATOM 592 N N . LEU A 1 75 ? -4.371 10.888 -8.458 1.00 95.06 75 LEU A N 1
ATOM 593 C CA . LEU A 1 75 ? -5.015 9.741 -7.818 1.00 95.06 75 LEU A CA 1
ATOM 594 C C . LEU A 1 75 ? -5.920 10.173 -6.659 1.00 95.06 75 LEU A C 1
ATOM 596 O O . LEU A 1 75 ? -5.605 11.083 -5.891 1.00 95.06 75 LEU A O 1
ATOM 600 N N . SER A 1 76 ? -7.028 9.447 -6.464 1.00 95.94 76 SER A N 1
ATOM 601 C CA . SER A 1 76 ? -7.795 9.575 -5.221 1.00 95.94 76 SER A CA 1
ATOM 602 C C . SER A 1 76 ? -6.933 9.146 -4.029 1.00 95.94 76 SER A C 1
ATOM 604 O O . SER A 1 76 ? -6.036 8.316 -4.194 1.00 95.94 76 SER A O 1
ATOM 606 N N . PRO A 1 77 ? -7.210 9.617 -2.799 1.00 96.25 77 PRO A N 1
ATOM 607 C CA . PRO A 1 77 ? -6.433 9.199 -1.632 1.00 96.25 77 PRO A CA 1
ATOM 608 C C . PRO A 1 77 ? -6.377 7.672 -1.432 1.00 96.25 77 PRO A C 1
ATOM 610 O O . PRO A 1 77 ? -5.373 7.159 -0.946 1.00 96.25 77 PRO A O 1
ATOM 613 N N . ALA A 1 78 ? -7.414 6.935 -1.854 1.00 96.88 78 ALA A N 1
ATOM 614 C CA . ALA A 1 78 ? -7.404 5.471 -1.878 1.00 96.88 78 ALA A CA 1
ATOM 615 C C . ALA A 1 78 ? -6.450 4.903 -2.931 1.00 96.88 78 ALA A C 1
ATOM 617 O O . ALA A 1 78 ? -5.613 4.065 -2.596 1.00 96.88 78 ALA A O 1
ATOM 618 N N . GLY A 1 79 ? -6.525 5.385 -4.174 1.00 97.12 79 GLY A N 1
ATOM 619 C CA . GLY A 1 79 ? -5.600 4.966 -5.227 1.00 97.12 79 GLY A CA 1
ATOM 620 C C . GLY A 1 79 ? -4.144 5.305 -4.897 1.00 97.12 79 GLY A C 1
ATOM 621 O O . GLY A 1 79 ? -3.264 4.465 -5.067 1.00 97.12 79 GLY A O 1
ATOM 622 N N . ALA A 1 80 ? -3.900 6.494 -4.344 1.00 96.25 80 ALA A N 1
ATOM 623 C CA . ALA A 1 80 ? -2.580 6.937 -3.915 1.00 96.25 80 ALA A CA 1
ATOM 624 C C . ALA A 1 80 ? -2.010 6.040 -2.806 1.00 96.25 80 ALA A C 1
ATOM 626 O O . ALA A 1 80 ? -0.857 5.620 -2.893 1.00 96.25 80 ALA A O 1
ATOM 627 N N . LEU A 1 81 ? -2.816 5.695 -1.793 1.00 96.62 81 LEU A N 1
ATOM 628 C CA . LEU A 1 81 ? -2.381 4.810 -0.713 1.00 96.62 81 LEU A CA 1
ATOM 629 C C . LEU A 1 81 ? -2.090 3.390 -1.214 1.00 96.62 81 LEU A C 1
ATOM 631 O O . LEU A 1 81 ? -1.083 2.804 -0.811 1.00 96.62 81 LEU A O 1
ATOM 635 N N . LEU A 1 82 ? -2.930 2.844 -2.101 1.00 97.38 82 LEU A N 1
ATOM 636 C CA . LEU A 1 82 ? -2.680 1.541 -2.719 1.00 97.38 82 LEU A CA 1
ATOM 637 C C . LEU A 1 82 ? -1.358 1.557 -3.487 1.00 97.38 82 LEU A C 1
ATOM 639 O O . LEU A 1 82 ? -0.464 0.779 -3.165 1.00 97.38 82 LEU A O 1
ATOM 643 N N . LEU A 1 83 ? -1.199 2.481 -4.437 1.00 97.31 83 LEU A N 1
ATOM 644 C CA . LEU A 1 83 ? 0.000 2.560 -5.268 1.00 97.31 83 LEU A CA 1
ATOM 645 C C . LEU A 1 83 ? 1.267 2.764 -4.425 1.00 97.31 83 LEU A C 1
ATOM 647 O O . LEU A 1 83 ? 2.247 2.049 -4.616 1.00 97.31 83 LEU A O 1
ATOM 651 N N . ALA A 1 84 ? 1.234 3.669 -3.442 1.00 96.00 84 ALA A N 1
ATOM 652 C CA . ALA A 1 84 ? 2.361 3.896 -2.538 1.00 96.00 84 ALA A CA 1
ATOM 653 C C . ALA A 1 84 ? 2.736 2.637 -1.739 1.00 96.00 84 ALA A C 1
ATOM 655 O O . ALA A 1 84 ? 3.916 2.390 -1.505 1.00 96.00 84 ALA A O 1
ATOM 656 N N . SER A 1 85 ? 1.754 1.818 -1.347 1.00 96.25 85 SER A N 1
ATOM 657 C CA . SER A 1 85 ? 2.001 0.544 -0.656 1.00 96.25 85 SER A CA 1
ATOM 658 C C . SER A 1 85 ? 2.747 -0.457 -1.516 1.00 96.25 85 SER A C 1
ATOM 660 O O . SER A 1 85 ? 3.654 -1.126 -1.024 1.00 96.25 85 SER A O 1
ATOM 662 N N . ILE A 1 86 ? 2.394 -0.540 -2.796 1.00 96.56 86 ILE A N 1
ATOM 663 C CA . ILE A 1 86 ? 3.022 -1.484 -3.718 1.00 96.56 86 ILE A CA 1
ATOM 664 C C . ILE A 1 86 ? 4.417 -1.016 -4.108 1.00 96.5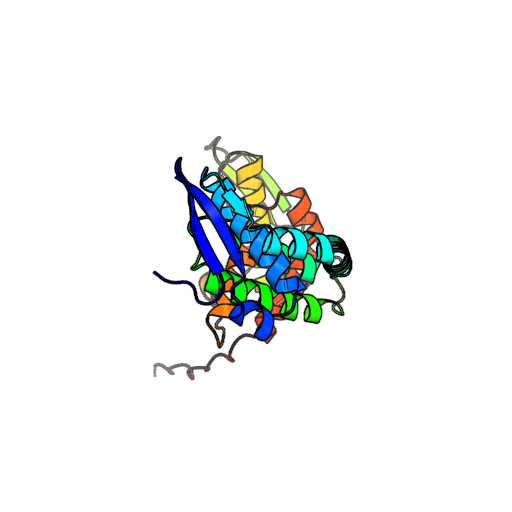6 86 ILE A C 1
ATOM 666 O O . ILE A 1 86 ? 5.345 -1.818 -4.072 1.00 96.56 86 ILE A O 1
ATOM 670 N N . LEU A 1 87 ? 4.590 0.278 -4.396 1.00 95.62 87 LEU A N 1
ATOM 671 C CA . LEU A 1 87 ? 5.908 0.846 -4.678 1.00 95.62 87 LEU A CA 1
ATOM 672 C C . LEU A 1 87 ? 6.859 0.604 -3.505 1.00 95.62 87 LEU A C 1
ATOM 674 O O . LEU A 1 87 ? 7.913 0.009 -3.700 1.00 95.62 87 LEU A O 1
ATOM 678 N N . LEU A 1 88 ? 6.443 0.934 -2.279 1.00 94.31 88 LEU A N 1
ATOM 679 C CA . LEU A 1 88 ? 7.261 0.706 -1.088 1.00 94.31 88 LEU A CA 1
ATOM 680 C C . LEU A 1 88 ? 7.604 -0.778 -0.887 1.00 94.31 88 LEU A C 1
ATOM 682 O O . LEU A 1 88 ? 8.713 -1.101 -0.471 1.00 94.31 88 LEU A O 1
ATOM 686 N N . ALA A 1 89 ? 6.677 -1.692 -1.179 1.00 93.31 89 ALA A N 1
ATOM 687 C CA . ALA A 1 89 ? 6.953 -3.124 -1.111 1.00 93.31 89 ALA A CA 1
ATOM 688 C C . ALA A 1 89 ? 7.976 -3.569 -2.170 1.00 93.31 89 ALA A C 1
ATOM 690 O O . ALA A 1 89 ? 8.840 -4.388 -1.862 1.00 93.31 89 ALA A O 1
ATOM 691 N N . CYS A 1 90 ? 7.921 -3.015 -3.383 1.00 93.31 90 CYS A N 1
ATOM 692 C CA . CYS A 1 90 ? 8.867 -3.307 -4.467 1.00 93.31 90 CYS A CA 1
ATOM 693 C C . CYS A 1 90 ? 10.267 -2.723 -4.207 1.00 93.31 90 CYS A C 1
ATOM 695 O O . CYS A 1 90 ? 11.256 -3.246 -4.707 1.00 93.31 90 CYS A O 1
ATOM 697 N N . GLU A 1 91 ? 10.368 -1.674 -3.389 1.00 93.44 91 GLU A N 1
ATOM 698 C CA . GLU A 1 91 ? 11.638 -1.089 -2.941 1.00 93.44 91 GLU A CA 1
ATOM 699 C C . GLU A 1 91 ? 12.352 -1.923 -1.863 1.00 93.44 91 GLU A C 1
ATOM 701 O O . GLU A 1 91 ? 13.477 -1.601 -1.472 1.00 93.44 91 GLU A O 1
ATOM 706 N N . MET A 1 92 ? 11.725 -2.982 -1.341 1.00 88.00 92 MET A N 1
ATOM 707 C CA . MET A 1 92 ? 12.338 -3.836 -0.325 1.00 88.00 92 MET A CA 1
ATOM 708 C C . MET A 1 92 ? 13.120 -4.998 -0.973 1.00 88.00 92 MET A C 1
ATOM 710 O O . MET A 1 92 ? 12.625 -5.646 -1.892 1.00 88.00 92 MET A O 1
ATOM 714 N N . PRO A 1 93 ? 14.341 -5.330 -0.508 1.00 74.81 93 PRO A N 1
ATOM 715 C CA . PRO A 1 93 ? 15.183 -6.351 -1.153 1.00 74.81 93 PRO A CA 1
ATOM 716 C C . PRO A 1 93 ? 14.644 -7.790 -1.102 1.00 74.81 93 PRO A C 1
ATOM 718 O O . PRO A 1 93 ? 15.168 -8.661 -1.786 1.00 74.81 93 PRO A O 1
ATOM 721 N N . THR A 1 94 ? 13.655 -8.072 -0.253 1.00 69.25 94 THR A N 1
ATOM 722 C CA . THR A 1 94 ? 13.265 -9.442 0.128 1.00 69.25 94 THR A CA 1
ATOM 723 C C . THR A 1 94 ? 11.903 -9.875 -0.398 1.00 69.25 94 THR A C 1
ATOM 725 O O . THR A 1 94 ? 11.451 -10.968 -0.068 1.00 69.25 94 THR A O 1
ATOM 728 N N . THR A 1 95 ? 11.203 -9.012 -1.127 1.00 60.84 95 THR A N 1
ATOM 729 C CA . THR A 1 95 ? 9.767 -9.178 -1.360 1.00 60.84 95 THR A CA 1
ATOM 730 C C . THR A 1 95 ? 9.453 -9.988 -2.611 1.00 60.84 95 THR A C 1
ATOM 732 O O . THR A 1 95 ? 8.638 -10.897 -2.485 1.00 60.84 95 THR A O 1
ATOM 735 N N . HIS A 1 96 ? 10.090 -9.723 -3.762 1.00 65.50 96 HIS A N 1
ATOM 736 C CA . HIS A 1 96 ? 9.706 -10.323 -5.053 1.00 65.50 96 HIS A CA 1
ATOM 737 C C . HIS A 1 96 ? 10.825 -10.364 -6.101 1.00 65.50 96 HIS A C 1
ATOM 739 O O . HIS A 1 96 ? 11.843 -9.679 -5.973 1.00 65.50 96 HIS A O 1
ATOM 745 N N . ASP A 1 97 ? 10.603 -11.164 -7.152 1.00 83.88 97 ASP A N 1
ATOM 746 C CA . ASP A 1 97 ? 11.352 -11.058 -8.408 1.00 83.88 97 ASP A CA 1
ATOM 747 C C . ASP A 1 97 ? 11.135 -9.662 -9.028 1.00 83.88 97 ASP A C 1
ATOM 749 O O . ASP A 1 97 ? 10.060 -9.071 -8.907 1.00 83.88 97 ASP A O 1
ATOM 753 N N . LEU A 1 98 ? 12.154 -9.120 -9.694 1.00 85.94 98 LEU A N 1
ATOM 754 C CA . LEU A 1 98 ? 12.106 -7.784 -10.290 1.00 85.94 98 LEU A CA 1
ATOM 755 C C . LEU A 1 98 ? 11.022 -7.684 -11.372 1.00 85.94 98 LEU A C 1
ATOM 757 O O . LEU A 1 98 ? 10.362 -6.651 -11.464 1.00 85.94 98 LEU A O 1
ATOM 761 N N . ASP A 1 99 ? 10.801 -8.740 -12.161 1.00 87.50 99 ASP A N 1
ATOM 762 C CA . ASP A 1 99 ? 9.740 -8.741 -13.177 1.00 87.50 99 ASP A CA 1
ATOM 763 C C . ASP A 1 99 ? 8.345 -8.877 -12.533 1.00 87.50 99 ASP A C 1
ATOM 765 O O . ASP A 1 99 ? 7.377 -8.286 -13.009 1.00 87.50 99 ASP A O 1
ATOM 769 N N . GLU A 1 100 ? 8.235 -9.586 -11.405 1.00 89.56 100 GLU A N 1
ATOM 770 C CA . GLU A 1 100 ? 6.989 -9.673 -10.630 1.00 89.56 100 GLU A CA 1
ATOM 771 C C . GLU A 1 100 ? 6.615 -8.306 -10.033 1.00 89.56 100 GLU A C 1
ATOM 773 O O . GLU A 1 100 ? 5.451 -7.906 -10.089 1.00 89.56 100 GLU A O 1
ATOM 778 N N . CYS A 1 101 ? 7.599 -7.531 -9.559 1.00 92.31 101 CYS A N 1
ATOM 779 C CA . CYS A 1 101 ? 7.390 -6.143 -9.136 1.00 92.31 101 CYS A CA 1
ATOM 780 C C . CYS A 1 101 ? 6.793 -5.275 -10.256 1.00 92.31 101 CYS A C 1
ATOM 782 O O . CYS A 1 101 ? 5.929 -4.445 -9.980 1.00 92.31 101 CYS A O 1
ATOM 784 N N . LEU A 1 102 ? 7.219 -5.455 -11.512 1.00 94.25 102 LEU A N 1
ATOM 785 C CA . LEU A 1 102 ? 6.673 -4.699 -12.645 1.00 94.25 102 LEU A CA 1
ATOM 786 C C . LEU A 1 102 ? 5.184 -5.002 -12.850 1.00 94.25 102 LEU A C 1
ATOM 788 O O . LEU A 1 102 ? 4.377 -4.077 -12.941 1.00 94.25 102 LEU A O 1
ATOM 792 N N . VAL A 1 103 ? 4.817 -6.286 -12.850 1.00 93.56 103 VAL A N 1
ATOM 793 C CA . VAL A 1 103 ? 3.419 -6.731 -12.981 1.00 93.56 103 VAL A CA 1
ATOM 794 C C . VAL A 1 103 ? 2.563 -6.203 -11.829 1.00 93.56 103 VAL A C 1
ATOM 796 O O . VAL A 1 103 ? 1.450 -5.727 -12.045 1.00 93.56 103 VAL A O 1
ATOM 799 N N . LEU A 1 104 ? 3.083 -6.232 -10.600 1.00 95.19 104 LEU A N 1
ATOM 800 C CA . LEU A 1 104 ? 2.370 -5.710 -9.436 1.00 95.19 104 LEU A CA 1
ATOM 801 C C . LEU A 1 104 ? 2.153 -4.199 -9.506 1.00 95.19 104 LEU A C 1
ATOM 803 O O . LEU A 1 104 ? 1.076 -3.733 -9.142 1.00 95.19 104 LEU A O 1
ATOM 807 N N . ILE A 1 105 ? 3.136 -3.430 -9.978 1.00 96.81 105 ILE A N 1
ATOM 808 C CA . ILE A 1 105 ? 2.997 -1.977 -10.147 1.00 96.81 105 ILE A CA 1
ATOM 809 C C . ILE A 1 105 ? 1.978 -1.651 -11.245 1.00 96.81 105 ILE A C 1
ATOM 811 O O . ILE A 1 105 ? 1.168 -0.743 -11.054 1.00 96.81 105 ILE A O 1
ATOM 815 N N . ASP A 1 106 ? 1.980 -2.393 -12.354 1.00 96.50 106 ASP A N 1
ATOM 816 C CA . ASP A 1 106 ? 1.001 -2.235 -13.438 1.00 96.50 106 ASP A CA 1
ATOM 817 C C . ASP A 1 106 ? -0.432 -2.465 -12.938 1.00 96.50 106 ASP A C 1
ATOM 819 O O . ASP A 1 106 ? -1.303 -1.598 -13.064 1.00 96.50 106 ASP A O 1
ATOM 823 N N . LEU A 1 107 ? -0.654 -3.589 -12.249 1.00 95.81 107 LEU A N 1
ATOM 824 C CA . LEU A 1 107 ? -1.944 -3.903 -11.640 1.00 95.81 107 LEU A CA 1
ATOM 825 C C . LEU A 1 107 ? -2.336 -2.851 -10.599 1.00 95.81 107 LEU A C 1
ATOM 827 O O . LEU A 1 107 ? -3.465 -2.359 -10.610 1.00 95.81 107 LEU A O 1
ATOM 831 N N . ALA A 1 108 ? -1.415 -2.448 -9.722 1.00 96.69 108 ALA A N 1
ATOM 832 C CA . ALA A 1 108 ? -1.674 -1.418 -8.722 1.00 96.69 108 ALA A CA 1
ATOM 833 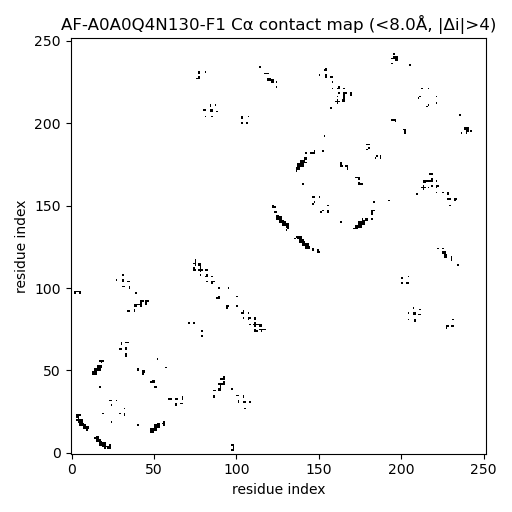C C . ALA A 1 108 ? -2.102 -0.091 -9.357 1.00 96.69 108 ALA A C 1
ATOM 835 O O . ALA A 1 108 ? -3.015 0.555 -8.843 1.00 96.69 108 ALA A O 1
ATOM 836 N N . ALA A 1 109 ? -1.485 0.305 -10.473 1.00 96.38 109 ALA A N 1
ATOM 837 C CA . ALA A 1 109 ? -1.863 1.497 -11.219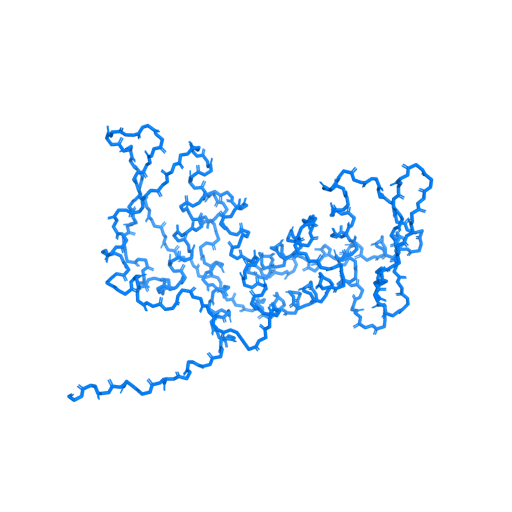 1.00 96.38 109 ALA A CA 1
ATOM 838 C C . ALA A 1 109 ? -3.287 1.374 -11.789 1.00 96.38 109 ALA A C 1
ATOM 840 O O . ALA A 1 109 ? -4.101 2.280 -11.597 1.00 96.38 109 ALA A O 1
ATOM 841 N N . ALA A 1 110 ? -3.633 0.232 -12.391 1.00 95.12 110 ALA A N 1
ATOM 842 C CA . ALA A 1 110 ? -4.984 -0.028 -12.890 1.00 95.12 110 ALA A CA 1
ATOM 843 C C . ALA A 1 110 ? -6.041 0.006 -11.766 1.00 95.12 110 ALA A C 1
ATOM 845 O O . ALA A 1 110 ? -7.066 0.690 -11.877 1.00 95.12 110 ALA A O 1
ATOM 846 N N . HIS A 1 111 ? -5.774 -0.663 -10.641 1.00 95.31 111 HIS A N 1
ATOM 847 C CA . HIS A 1 111 ? -6.658 -0.654 -9.475 1.00 95.31 111 HIS A CA 1
ATOM 848 C C . HIS A 1 111 ? -6.774 0.754 -8.865 1.00 95.31 111 HIS A C 1
ATOM 850 O O . HIS A 1 111 ? -7.884 1.205 -8.575 1.00 95.31 111 HIS A O 1
ATOM 856 N N . ALA A 1 112 ? -5.669 1.494 -8.741 1.00 95.88 112 ALA A N 1
ATOM 857 C CA . ALA A 1 112 ? -5.663 2.869 -8.245 1.00 95.88 112 ALA A CA 1
ATOM 858 C C . ALA A 1 112 ? -6.508 3.808 -9.117 1.00 95.88 112 ALA A C 1
ATOM 860 O O . ALA A 1 112 ? -7.277 4.611 -8.584 1.00 95.88 112 ALA A O 1
ATOM 861 N N . ALA A 1 113 ? -6.438 3.665 -10.442 1.00 93.19 113 ALA A N 1
ATOM 862 C CA . ALA A 1 113 ? -7.277 4.419 -11.367 1.00 93.19 113 ALA A CA 1
ATOM 863 C C . ALA A 1 113 ? -8.768 4.082 -11.185 1.00 93.19 113 ALA A C 1
ATOM 865 O O . ALA A 1 113 ? -9.608 4.983 -11.156 1.00 93.19 113 ALA A O 1
ATOM 866 N N . SER A 1 114 ? -9.112 2.808 -10.967 1.00 92.00 114 SER A N 1
ATOM 867 C CA . SER A 1 114 ? -10.502 2.377 -10.730 1.00 92.00 114 SER A CA 1
ATOM 868 C C . SER A 1 114 ? -11.100 2.884 -9.404 1.00 92.00 114 SER A C 1
ATOM 870 O O . SER A 1 114 ? -12.319 2.966 -9.249 1.00 92.00 114 SER A O 1
ATOM 872 N N . LEU A 1 115 ? -10.247 3.269 -8.450 1.00 92.88 115 LEU A N 1
ATOM 873 C CA . LEU A 1 115 ? -10.632 3.857 -7.164 1.00 92.88 115 LEU A CA 1
ATOM 874 C C . LEU A 1 115 ? -10.873 5.374 -7.239 1.00 92.88 115 LEU A C 1
ATOM 876 O O . LEU A 1 115 ? -11.309 5.968 -6.251 1.00 92.88 115 LEU A O 1
ATOM 880 N N . SER A 1 116 ? -10.585 6.019 -8.374 1.00 81.50 116 SER A N 1
ATOM 881 C CA . SER A 1 116 ? -10.629 7.483 -8.520 1.00 81.50 116 SER A CA 1
ATOM 882 C C . SER A 1 116 ? -12.013 8.090 -8.258 1.00 81.50 116 SER A C 1
ATOM 884 O O . SER A 1 116 ? -12.110 9.157 -7.658 1.00 81.50 116 SER A O 1
ATOM 886 N N . ALA A 1 117 ? -13.084 7.386 -8.631 1.00 81.44 117 ALA A N 1
ATOM 887 C CA . ALA A 1 117 ? -14.460 7.868 -8.499 1.00 81.44 117 ALA A CA 1
ATOM 888 C C . ALA A 1 117 ? -15.116 7.563 -7.138 1.00 81.44 117 ALA A C 1
ATOM 890 O O . ALA A 1 117 ? -16.262 7.954 -6.907 1.00 81.44 117 ALA A O 1
ATOM 891 N N . ARG A 1 118 ? -14.442 6.836 -6.234 1.00 89.25 118 ARG A N 1
ATOM 892 C CA . ARG A 1 118 ? -15.065 6.383 -4.981 1.00 89.25 118 ARG A CA 1
ATOM 893 C C . ARG A 1 118 ? -15.025 7.483 -3.909 1.00 89.25 118 ARG A C 1
ATOM 895 O O . ARG A 1 118 ? -13.936 7.948 -3.567 1.00 89.25 118 ARG A O 1
ATOM 902 N N . PRO A 1 119 ? -16.176 7.886 -3.337 1.00 92.12 119 PRO A N 1
ATOM 903 C CA . PRO A 1 119 ? -16.204 8.897 -2.286 1.00 92.12 119 PRO A CA 1
ATOM 904 C C . PRO A 1 119 ? -15.547 8.369 -1.008 1.00 92.12 119 PRO A C 1
ATOM 906 O O . PRO A 1 119 ? -15.746 7.216 -0.628 1.00 92.12 119 PRO A O 1
ATOM 909 N N . ILE A 1 120 ? -14.795 9.229 -0.317 1.00 94.75 120 ILE A N 1
ATOM 910 C CA . ILE A 1 120 ? -14.150 8.881 0.955 1.00 94.75 120 ILE A CA 1
ATOM 911 C C . ILE A 1 120 ? -15.047 9.338 2.109 1.00 94.75 120 ILE A C 1
ATOM 913 O O . ILE A 1 120 ? -15.189 10.545 2.333 1.00 94.75 120 ILE A O 1
ATOM 917 N N . PRO A 1 121 ? -15.654 8.407 2.863 1.00 93.62 121 PRO A N 1
ATOM 918 C CA . PRO A 1 121 ? -16.523 8.764 3.971 1.00 93.62 121 PRO A CA 1
ATOM 919 C C . PRO A 1 121 ? -15.715 9.305 5.158 1.00 93.62 121 PRO A C 1
ATOM 921 O O . PRO A 1 121 ? -14.623 8.827 5.473 1.00 93.62 121 PRO A O 1
ATOM 924 N N . LYS A 1 122 ? -16.280 10.281 5.874 1.00 92.31 122 LYS A N 1
ATOM 925 C CA . LYS A 1 122 ? -15.755 10.720 7.173 1.00 92.31 122 LYS A CA 1
ATOM 926 C C . LYS A 1 122 ? -16.296 9.793 8.253 1.00 92.31 122 LYS A C 1
ATOM 928 O O . LYS A 1 122 ? -17.445 9.931 8.660 1.00 92.31 122 LYS A O 1
ATOM 933 N N . LEU A 1 123 ? -15.471 8.852 8.697 1.00 91.81 123 LEU A N 1
ATOM 934 C CA . LEU A 1 123 ? -15.883 7.825 9.650 1.00 91.81 123 LEU A CA 1
ATOM 935 C C . LEU A 1 123 ? -15.247 8.066 11.019 1.00 91.81 123 LEU A C 1
ATOM 937 O O . LEU A 1 123 ? -14.023 8.212 11.107 1.00 91.81 123 LEU A O 1
ATOM 941 N N . PRO A 1 124 ? -16.047 8.116 12.097 1.00 86.56 124 PRO A N 1
ATOM 942 C CA . PRO A 1 124 ? -15.505 8.237 13.435 1.00 86.56 124 PRO A CA 1
ATOM 943 C C . PRO A 1 124 ? -14.839 6.920 13.846 1.00 86.56 124 PRO A C 1
ATOM 945 O O . PRO A 1 124 ? -15.429 5.848 13.755 1.00 86.56 124 PRO A O 1
ATOM 948 N N . PHE A 1 125 ? -13.618 7.005 14.370 1.00 93.44 125 PHE A N 1
ATOM 949 C CA . PHE A 1 125 ? -12.996 5.908 15.106 1.00 93.44 125 PHE A CA 1
ATOM 950 C C . PHE A 1 125 ? -12.371 6.471 16.374 1.00 93.44 125 PHE A C 1
ATOM 952 O O . PHE A 1 125 ? -11.421 7.257 16.329 1.00 93.44 125 PHE A O 1
ATOM 959 N N . GLN A 1 126 ? -12.918 6.085 17.520 1.00 93.88 126 GLN A N 1
ATOM 960 C CA . GLN A 1 126 ? -12.461 6.572 18.812 1.00 93.88 126 GLN A CA 1
ATOM 961 C C . GLN A 1 126 ? -11.876 5.430 19.629 1.00 93.88 126 GLN A C 1
ATOM 963 O O . GLN A 1 126 ? -12.383 4.312 19.639 1.00 93.88 126 GLN A O 1
ATOM 968 N N . PHE A 1 127 ? -10.804 5.726 20.354 1.00 95.62 127 PHE A N 1
ATOM 969 C CA . PHE A 1 127 ? -10.201 4.786 21.283 1.00 95.62 127 PHE A CA 1
ATOM 970 C C . PHE A 1 127 ? -9.577 5.526 22.463 1.00 95.62 127 PHE A C 1
ATOM 972 O O . PHE A 1 127 ? -9.318 6.729 22.411 1.00 95.62 127 PHE A O 1
ATOM 979 N N . SER A 1 128 ? -9.317 4.793 23.536 1.00 96.31 128 SER A N 1
ATOM 980 C CA . SER A 1 128 ? -8.519 5.252 24.672 1.00 96.31 128 SER A CA 1
ATOM 981 C C . SER A 1 128 ? -7.447 4.234 25.011 1.00 96.31 128 SER A C 1
ATOM 983 O O . SER A 1 128 ? -7.654 3.035 24.829 1.00 96.31 128 SER A O 1
ATOM 985 N N . THR A 1 129 ? -6.326 4.711 25.548 1.00 96.50 129 THR A N 1
ATOM 986 C CA . THR A 1 129 ? -5.249 3.860 26.054 1.00 96.50 129 THR A CA 1
ATOM 987 C C . THR A 1 129 ? -5.005 4.119 27.538 1.00 96.50 129 THR A C 1
ATOM 989 O O . THR A 1 129 ? -5.177 5.235 28.027 1.00 96.50 129 THR A O 1
ATOM 992 N N . ARG A 1 130 ? -4.595 3.084 28.277 1.00 95.75 130 ARG A N 1
ATOM 993 C CA . ARG A 1 130 ? -4.160 3.188 29.680 1.00 95.75 130 ARG A CA 1
ATOM 994 C C . ARG A 1 130 ? -2.960 2.283 29.957 1.00 95.75 130 ARG A C 1
ATOM 996 O O . ARG A 1 130 ? -2.697 1.352 29.199 1.00 95.75 130 ARG A O 1
ATOM 1003 N N . LYS A 1 131 ? -2.199 2.583 31.016 1.00 95.00 131 LYS A N 1
ATOM 1004 C CA . LYS A 1 131 ? -1.074 1.739 31.467 1.00 95.00 131 LYS A CA 1
ATOM 1005 C C . LYS A 1 131 ? -1.583 0.359 31.885 1.00 95.00 131 LYS A C 1
ATOM 1007 O O . LYS A 1 131 ? -2.651 0.276 32.491 1.00 95.00 131 LYS A O 1
ATOM 1012 N N . HIS A 1 132 ? -0.830 -0.696 31.574 1.00 94.00 132 HIS A N 1
ATOM 1013 C CA . HIS A 1 132 ? -1.060 -1.981 32.223 1.00 94.00 132 HIS A CA 1
ATOM 1014 C C . HIS A 1 132 ? -0.662 -1.862 33.708 1.00 94.00 132 HIS A C 1
ATOM 1016 O O . HIS A 1 132 ? 0.404 -1.309 33.984 1.00 94.00 132 HIS A O 1
ATOM 1022 N N . PRO A 1 133 ? -1.473 -2.345 34.670 1.00 89.50 133 PRO A N 1
ATOM 1023 C CA . PRO A 1 133 ? -1.175 -2.195 36.099 1.00 89.50 133 PRO A CA 1
ATOM 1024 C C . PRO A 1 133 ? 0.151 -2.837 36.525 1.00 89.50 133 PRO A C 1
ATOM 1026 O O . PRO A 1 133 ? 0.827 -2.327 37.409 1.00 89.50 133 PRO A O 1
ATOM 1029 N N . SER A 1 134 ? 0.519 -3.945 35.880 1.00 91.12 134 SER A N 1
ATOM 1030 C CA . SER A 1 134 ? 1.669 -4.777 36.252 1.00 91.12 134 SER A CA 1
ATOM 1031 C C . SER A 1 134 ? 2.805 -4.817 35.224 1.00 91.12 134 SER A C 1
ATOM 1033 O O . SER A 1 134 ? 3.809 -5.474 35.472 1.00 91.12 134 SER A O 1
ATOM 1035 N N . SER A 1 135 ? 2.673 -4.148 34.071 1.00 92.00 135 SER A N 1
ATOM 1036 C CA . SER A 1 135 ? 3.664 -4.243 32.988 1.00 92.00 135 SER A CA 1
ATOM 1037 C C . SER A 1 135 ? 3.951 -2.865 32.381 1.00 92.00 135 SER A C 1
ATOM 1039 O O . SER A 1 135 ? 3.090 -2.284 31.718 1.00 92.00 135 SER A O 1
ATOM 1041 N N . PRO A 1 136 ? 5.162 -2.303 32.567 1.00 89.12 136 PRO A N 1
ATOM 1042 C CA . PRO A 1 136 ? 5.522 -1.020 31.965 1.00 89.12 136 PRO A CA 1
ATOM 1043 C C . PRO A 1 136 ? 5.693 -1.111 30.440 1.00 89.12 136 PRO A C 1
ATOM 1045 O O . PRO A 1 136 ? 5.672 -0.083 29.765 1.00 89.12 136 PRO A O 1
ATOM 1048 N N . ARG A 1 137 ? 5.836 -2.330 29.897 1.00 93.44 137 ARG A N 1
ATOM 1049 C CA . ARG A 1 137 ? 5.971 -2.613 28.460 1.00 93.44 137 ARG A CA 1
ATOM 1050 C C . ARG A 1 137 ? 4.633 -2.860 27.764 1.00 93.44 137 ARG A C 1
ATOM 1052 O O . ARG A 1 137 ? 4.624 -3.188 26.582 1.00 93.44 137 ARG A O 1
ATOM 1059 N N . GLU A 1 138 ? 3.516 -2.686 28.467 1.00 95.38 138 GLU A N 1
ATOM 1060 C CA . GLU A 1 138 ? 2.182 -2.932 27.930 1.00 95.38 138 GLU A CA 1
ATOM 1061 C C . GLU A 1 138 ? 1.232 -1.754 28.150 1.00 95.38 138 GLU A C 1
ATOM 1063 O O . GLU A 1 138 ? 1.237 -1.056 29.173 1.00 95.38 138 GLU A O 1
ATOM 1068 N N . ARG A 1 139 ? 0.349 -1.553 27.173 1.00 96.12 139 ARG A N 1
ATOM 1069 C CA . ARG A 1 139 ? -0.797 -0.652 27.269 1.00 96.12 139 ARG A CA 1
ATOM 1070 C C . ARG A 1 139 ? -2.064 -1.391 26.898 1.00 96.12 139 ARG A C 1
ATOM 1072 O O . ARG A 1 139 ? -2.102 -2.190 25.967 1.00 96.12 139 ARG A O 1
ATOM 1079 N N . LEU A 1 140 ? -3.129 -1.045 27.603 1.00 96.00 140 LEU A N 1
ATOM 1080 C CA . LEU A 1 140 ? -4.468 -1.513 27.296 1.00 96.00 140 LEU A CA 1
ATOM 1081 C C . LEU A 1 140 ? -5.148 -0.481 26.404 1.00 96.00 140 LEU A C 1
ATOM 1083 O O . LEU A 1 140 ? -5.149 0.707 26.730 1.00 96.00 140 LEU A O 1
ATOM 1087 N N . MET A 1 141 ? -5.725 -0.936 25.299 1.00 96.00 141 MET A N 1
ATOM 1088 C CA . MET A 1 141 ? -6.517 -0.143 24.367 1.00 96.00 141 MET A CA 1
ATOM 1089 C C . MET A 1 141 ? -7.982 -0.563 24.460 1.00 96.00 141 MET A C 1
ATOM 1091 O O . MET A 1 141 ? -8.296 -1.752 24.502 1.00 96.00 141 MET A O 1
ATOM 1095 N N . SER A 1 142 ? -8.879 0.418 24.455 1.00 95.88 142 SER A N 1
ATOM 1096 C CA . SER A 1 142 ? -10.320 0.201 24.331 1.00 95.88 142 SER A CA 1
ATOM 1097 C C . SER A 1 142 ? -10.863 1.031 23.181 1.00 95.88 142 SER A C 1
ATOM 1099 O O . SER A 1 142 ? -10.618 2.238 23.136 1.00 95.88 142 SER A O 1
ATOM 1101 N N . ILE A 1 143 ? -11.598 0.394 22.274 1.00 94.88 143 ILE A N 1
ATOM 1102 C CA . ILE A 1 143 ? -12.334 1.073 21.201 1.00 94.88 143 ILE A CA 1
ATOM 1103 C C . ILE A 1 143 ? -13.641 1.627 21.780 1.00 94.88 143 ILE A C 1
ATOM 1105 O O . ILE A 1 143 ? -14.241 1.005 22.656 1.00 94.88 143 ILE A O 1
ATOM 1109 N N . LYS A 1 144 ? -14.062 2.810 21.335 1.00 92.69 144 LYS A N 1
ATOM 1110 C CA . LYS A 1 144 ? -15.277 3.490 21.795 1.00 92.69 144 LYS A CA 1
ATOM 1111 C C . LYS A 1 144 ? -16.272 3.648 20.648 1.00 92.69 144 LYS A C 1
ATOM 1113 O O . LYS A 1 144 ? -15.868 3.950 19.528 1.00 92.69 144 LYS A O 1
ATOM 1118 N N . GLY A 1 145 ? -17.557 3.543 20.980 1.00 87.38 145 GLY A N 1
ATOM 1119 C CA . GLY A 1 145 ? -18.657 3.676 20.025 1.00 87.38 145 GLY A CA 1
ATOM 1120 C C . GLY A 1 145 ? -18.863 2.432 19.162 1.00 87.38 145 GLY A C 1
ATOM 1121 O O . GLY A 1 145 ? -18.163 1.430 19.312 1.00 87.38 145 GLY A O 1
ATOM 1122 N N . ASP A 1 146 ? -19.841 2.518 18.264 1.00 87.25 146 ASP A N 1
ATOM 1123 C CA . ASP A 1 146 ? -20.186 1.446 17.331 1.00 87.25 146 ASP A CA 1
ATOM 1124 C C . ASP A 1 146 ? -19.355 1.547 16.041 1.00 87.25 146 ASP A C 1
ATOM 1126 O O . ASP A 1 146 ? -19.776 2.097 15.017 1.00 87.25 146 ASP A O 1
ATOM 1130 N N . VAL A 1 147 ? -18.115 1.055 16.114 1.00 90.75 147 VAL A N 1
ATOM 1131 C CA . VAL A 1 147 ? -17.207 1.054 14.958 1.00 90.75 147 VAL A CA 1
ATOM 1132 C C . VAL A 1 147 ? -17.625 0.046 13.891 1.00 90.75 147 VAL A C 1
ATOM 1134 O O . VAL A 1 147 ? -17.387 0.307 12.718 1.00 90.75 147 VAL A O 1
ATOM 1137 N N . VAL A 1 148 ? -18.263 -1.069 14.265 1.00 89.50 148 VAL A N 1
ATOM 1138 C CA . VAL A 1 148 ? -18.706 -2.096 13.308 1.00 89.50 148 VAL A CA 1
ATOM 1139 C C . VAL A 1 148 ? -19.907 -1.592 12.518 1.00 89.50 148 VAL A C 1
ATOM 1141 O O . VAL A 1 148 ? -19.893 -1.698 11.296 1.00 89.50 148 VAL A O 1
ATOM 1144 N N . GLY A 1 149 ? -20.887 -0.954 13.164 1.00 87.88 149 GLY A N 1
ATOM 1145 C CA . GLY A 1 149 ? -21.993 -0.300 12.463 1.00 87.88 149 GLY A CA 1
ATOM 1146 C C . GLY A 1 149 ? -21.530 0.825 11.531 1.00 87.88 149 GLY A C 1
ATOM 1147 O O . GLY A 1 149 ? -22.124 1.042 10.479 1.00 87.88 149 GLY A O 1
ATOM 1148 N N . SER A 1 150 ? -20.429 1.507 11.871 1.00 89.50 150 SER A N 1
ATOM 1149 C CA . SER A 1 150 ? -19.885 2.607 11.059 1.00 89.50 150 SER A CA 1
ATOM 1150 C C . SER A 1 150 ? -19.019 2.144 9.878 1.00 89.50 150 SER A C 1
ATOM 1152 O O . SER A 1 150 ? -19.043 2.762 8.815 1.00 89.50 150 SER A O 1
ATOM 1154 N N . LEU A 1 151 ? -18.200 1.103 10.062 1.00 90.56 151 LEU A N 1
ATOM 1155 C CA . LEU A 1 151 ? -17.180 0.678 9.090 1.00 90.56 151 LEU A CA 1
ATOM 1156 C C . LEU A 1 151 ? -17.517 -0.645 8.384 1.00 90.56 151 LEU A C 1
ATOM 1158 O O . LEU A 1 151 ? -16.981 -0.911 7.310 1.00 90.56 151 LEU A O 1
ATOM 1162 N N . GLY A 1 152 ? -18.385 -1.474 8.951 1.00 89.00 152 GLY A N 1
ATOM 1163 C CA . GLY A 1 152 ? -18.400 -2.909 8.671 1.00 89.00 152 GLY A CA 1
ATOM 1164 C C . GLY A 1 152 ? -17.319 -3.644 9.471 1.00 89.00 152 GLY A C 1
ATOM 1165 O O . GLY A 1 152 ? -16.349 -3.043 9.946 1.00 89.00 152 GLY A O 1
ATOM 1166 N N . PHE A 1 153 ? -17.504 -4.950 9.655 1.00 87.25 153 PHE A N 1
ATOM 1167 C CA . PHE A 1 153 ? -16.682 -5.769 10.549 1.00 87.25 153 PHE A CA 1
ATOM 1168 C C . PHE A 1 153 ? -15.211 -5.807 10.111 1.00 87.25 153 PHE A C 1
ATOM 1170 O O . PHE A 1 153 ? -14.315 -5.470 10.884 1.00 87.25 153 PHE A O 1
ATOM 1177 N N . GLU A 1 154 ? -14.960 -6.151 8.854 1.00 86.19 154 GLU A N 1
ATOM 1178 C CA . GLU A 1 154 ? -13.631 -6.416 8.317 1.00 86.19 154 GLU A CA 1
ATOM 1179 C C . GLU A 1 154 ? -12.801 -5.123 8.214 1.00 86.19 154 GLU A C 1
ATOM 1181 O O . GLU A 1 154 ? -11.657 -5.066 8.682 1.00 86.19 154 GLU A O 1
ATOM 1186 N N . ALA A 1 155 ? -13.403 -4.032 7.725 1.00 89.94 155 ALA A N 1
ATOM 1187 C CA . ALA A 1 155 ? -12.765 -2.715 7.715 1.00 89.94 155 ALA A CA 1
ATOM 1188 C C . ALA A 1 155 ? -12.472 -2.209 9.141 1.00 89.94 155 ALA A C 1
ATOM 1190 O O . ALA A 1 155 ? -11.396 -1.658 9.392 1.00 89.94 155 ALA A O 1
ATOM 1191 N N . ALA A 1 156 ? -13.375 -2.431 10.106 1.00 91.31 156 ALA A N 1
ATOM 1192 C CA . ALA A 1 156 ? -13.126 -2.093 11.508 1.00 91.31 156 ALA A CA 1
ATOM 1193 C C . ALA A 1 156 ? -11.965 -2.910 12.104 1.00 91.31 156 ALA A C 1
ATOM 1195 O O . ALA A 1 156 ? -11.144 -2.352 12.842 1.00 91.31 156 ALA A O 1
ATOM 1196 N N . CYS A 1 157 ? -11.845 -4.200 11.771 1.00 89.69 157 CYS A N 1
ATOM 1197 C CA . CYS A 1 157 ? -10.709 -5.035 12.169 1.00 89.69 157 CYS A CA 1
ATOM 1198 C C . CYS A 1 157 ? -9.386 -4.519 11.585 1.00 89.69 157 CYS A 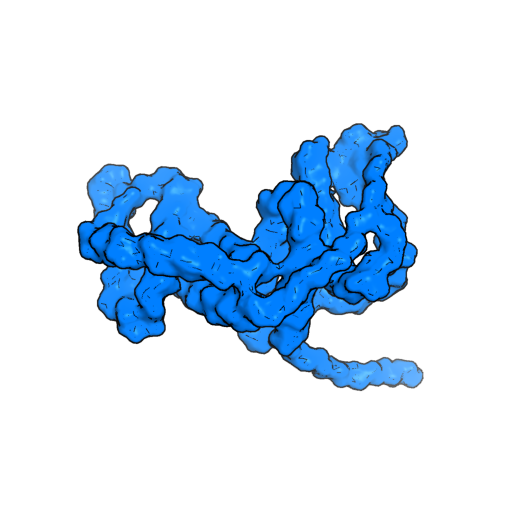C 1
ATOM 1200 O O . CYS A 1 157 ? -8.388 -4.435 12.313 1.00 89.69 157 CYS A O 1
ATOM 1202 N N . LEU A 1 158 ? -9.373 -4.122 10.308 1.00 91.38 158 LEU A N 1
ATOM 1203 C CA . LEU A 1 158 ? -8.185 -3.585 9.644 1.00 91.38 158 LEU A CA 1
ATOM 1204 C C . LEU A 1 158 ? -7.749 -2.244 10.254 1.00 91.38 158 LEU A C 1
ATOM 1206 O O . LEU A 1 158 ? -6.590 -2.094 10.641 1.00 91.38 158 LEU A O 1
ATOM 1210 N N . VAL A 1 159 ? -8.680 -1.300 10.435 1.00 95.00 159 VAL A N 1
ATOM 1211 C CA . VAL A 1 159 ? -8.409 -0.005 11.089 1.00 95.00 159 VAL A CA 1
ATOM 1212 C C . VAL A 1 159 ? -7.889 -0.209 12.513 1.00 95.00 159 VAL A C 1
ATOM 1214 O O . VAL A 1 159 ? -6.908 0.419 12.916 1.00 95.00 159 VAL A O 1
ATOM 1217 N N . SER A 1 160 ? -8.499 -1.122 13.272 1.00 93.69 160 SER A N 1
ATOM 1218 C CA . SER A 1 160 ? -8.074 -1.429 14.643 1.00 93.69 160 SER A CA 1
ATOM 1219 C C . SER A 1 160 ? -6.660 -2.000 14.688 1.00 93.69 160 SER A C 1
ATOM 1221 O O . SER A 1 160 ? -5.870 -1.608 15.547 1.00 93.69 160 SER A O 1
ATOM 1223 N N . SER A 1 161 ? -6.324 -2.885 13.748 1.00 93.31 161 SER A N 1
ATOM 1224 C CA . SER A 1 161 ? -4.988 -3.473 13.618 1.00 93.31 161 SER A CA 1
ATOM 1225 C C . SER A 1 161 ? -3.941 -2.421 13.256 1.00 93.31 161 SER A C 1
ATOM 1227 O O . SER A 1 161 ? -2.907 -2.341 13.918 1.00 93.31 161 SER A O 1
ATOM 1229 N N . ALA A 1 162 ? -4.235 -1.549 12.289 1.00 95.88 162 ALA A N 1
ATOM 1230 C CA . ALA A 1 162 ? -3.339 -0.465 11.896 1.00 95.88 162 ALA A CA 1
ATOM 1231 C C . ALA A 1 162 ? -3.090 0.519 13.055 1.00 95.88 162 ALA A C 1
ATOM 1233 O O . ALA A 1 162 ? -1.943 0.847 13.360 1.00 95.88 162 ALA A O 1
ATOM 1234 N N . ILE A 1 163 ? -4.144 0.931 13.774 1.00 96.88 163 ILE A N 1
ATOM 1235 C CA . ILE A 1 163 ? -4.030 1.823 14.941 1.00 96.88 163 ILE A CA 1
ATOM 1236 C C . ILE A 1 163 ? -3.233 1.162 16.064 1.00 96.88 163 ILE A C 1
ATOM 1238 O O . ILE A 1 163 ? -2.354 1.800 16.647 1.00 96.88 163 ILE A O 1
ATOM 1242 N N . LYS A 1 164 ? -3.524 -0.106 16.372 1.00 95.44 164 LYS A N 1
ATOM 1243 C CA . LYS A 1 164 ? -2.814 -0.876 17.397 1.00 95.44 164 LYS A CA 1
ATOM 1244 C C . LYS A 1 164 ? -1.317 -0.940 17.088 1.00 95.44 164 LYS A C 1
ATOM 1246 O O . LYS A 1 164 ? -0.508 -0.664 17.972 1.00 95.44 164 LYS A O 1
ATOM 1251 N N . SER A 1 165 ? -0.954 -1.258 15.848 1.00 96.00 165 SER A N 1
ATOM 1252 C CA . SER A 1 165 ? 0.443 -1.364 15.423 1.00 96.00 165 SER A CA 1
ATOM 1253 C C . SER A 1 165 ? 1.155 -0.008 15.415 1.00 96.00 165 SER A C 1
ATOM 1255 O O . SER A 1 165 ? 2.278 0.095 15.908 1.00 96.00 165 SER A O 1
ATOM 1257 N N . ALA A 1 166 ? 0.490 1.055 14.954 1.00 96.88 166 ALA A N 1
ATOM 1258 C CA . ALA A 1 166 ? 1.032 2.412 15.004 1.00 96.88 166 ALA A CA 1
ATOM 1259 C C . ALA A 1 166 ? 1.250 2.902 16.449 1.00 96.88 166 ALA A C 1
ATOM 1261 O O . ALA A 1 166 ? 2.288 3.481 16.761 1.00 96.88 166 ALA A O 1
ATOM 1262 N N . LEU A 1 167 ? 0.312 2.625 17.363 1.00 96.25 167 LEU A N 1
ATOM 1263 C CA . LEU A 1 167 ? 0.473 2.916 18.793 1.00 96.25 167 LEU A CA 1
ATOM 1264 C C . LEU A 1 167 ? 1.643 2.148 19.408 1.00 96.25 167 LEU A C 1
ATOM 1266 O O . LEU A 1 167 ? 2.395 2.727 20.190 1.00 96.25 167 LEU A O 1
ATOM 1270 N N . ALA A 1 168 ? 1.785 0.865 19.066 1.00 95.94 168 ALA A N 1
ATOM 1271 C CA . ALA A 1 168 ? 2.857 0.021 19.579 1.00 95.94 168 ALA A CA 1
ATOM 1272 C C . ALA A 1 168 ? 4.234 0.584 19.209 1.00 95.94 168 ALA A C 1
ATOM 1274 O O . ALA A 1 168 ? 5.091 0.731 20.080 1.00 95.94 168 ALA A O 1
ATOM 1275 N N . ARG A 1 169 ? 4.413 0.985 17.941 1.00 95.44 169 ARG A N 1
ATOM 1276 C CA . ARG A 1 169 ? 5.638 1.646 17.467 1.00 95.44 169 ARG A CA 1
ATOM 1277 C C . ARG A 1 169 ? 5.874 2.987 18.148 1.00 95.44 169 ARG A C 1
ATOM 1279 O O . ARG A 1 169 ? 6.940 3.187 18.717 1.00 95.44 169 ARG A O 1
ATOM 1286 N N . ASN A 1 170 ? 4.879 3.874 18.142 1.00 93.69 170 ASN A N 1
ATOM 1287 C CA . ASN A 1 170 ? 5.025 5.232 18.678 1.00 93.69 170 ASN A CA 1
ATOM 1288 C C . ASN A 1 170 ? 5.387 5.251 20.167 1.00 93.69 170 ASN A C 1
ATOM 1290 O O . ASN A 1 170 ? 6.044 6.177 20.633 1.00 93.69 170 ASN A O 1
ATOM 1294 N N . LEU A 1 171 ? 4.916 4.261 20.923 1.00 92.50 171 LEU A N 1
ATOM 1295 C CA . LEU A 1 171 ? 5.132 4.180 22.364 1.00 92.50 171 LEU A CA 1
ATOM 1296 C C . LEU A 1 171 ? 6.245 3.198 22.758 1.00 92.50 171 LEU A C 1
ATOM 1298 O O . LEU A 1 171 ? 6.610 3.173 23.931 1.00 92.50 171 LEU A O 1
ATOM 1302 N N . GLY A 1 172 ? 6.758 2.382 21.831 1.00 94.19 172 GLY A N 1
ATOM 1303 C CA . GLY A 1 172 ? 7.735 1.329 22.124 1.00 94.19 172 GLY A CA 1
ATOM 1304 C C . GLY A 1 172 ? 7.208 0.243 23.074 1.00 94.19 172 GLY A C 1
ATOM 1305 O O . GLY A 1 172 ? 7.958 -0.264 23.906 1.00 94.19 172 GLY A O 1
ATOM 1306 N N . VAL A 1 173 ? 5.912 -0.079 23.005 1.00 94.94 173 VAL A N 1
ATOM 1307 C CA . VAL A 1 173 ? 5.221 -1.004 23.928 1.00 94.94 173 VAL A CA 1
ATOM 1308 C C . VAL A 1 173 ? 4.261 -1.930 23.189 1.00 94.94 173 VAL A C 1
ATOM 1310 O O . VAL A 1 173 ? 3.797 -1.629 22.093 1.00 94.94 173 VAL A O 1
ATOM 1313 N N . THR A 1 174 ? 3.882 -3.031 23.827 1.00 95.06 174 THR A N 1
ATOM 1314 C CA . THR A 1 174 ? 2.811 -3.904 23.342 1.00 95.06 174 THR A CA 1
ATOM 1315 C C . THR A 1 174 ? 1.444 -3.288 23.643 1.00 95.06 174 THR A C 1
ATOM 1317 O O . THR A 1 174 ? 1.206 -2.765 24.734 1.00 95.06 174 THR A O 1
ATOM 1320 N N . ILE A 1 175 ? 0.521 -3.362 22.682 1.00 96.06 175 ILE A N 1
ATOM 1321 C CA . ILE A 1 175 ? -0.856 -2.875 22.831 1.00 96.06 175 ILE A CA 1
ATOM 1322 C C . ILE A 1 175 ? -1.830 -4.058 22.860 1.00 96.06 175 ILE A C 1
ATOM 1324 O O . ILE A 1 175 ? -1.900 -4.841 21.910 1.00 96.06 175 ILE A O 1
ATOM 1328 N N . THR A 1 176 ? -2.644 -4.146 23.906 1.00 93.12 176 THR A N 1
ATOM 1329 C CA . THR A 1 176 ? -3.677 -5.182 24.052 1.00 93.12 176 THR A CA 1
ATOM 1330 C C . THR A 1 176 ? -5.061 -4.558 23.941 1.00 93.12 176 THR A C 1
ATOM 1332 O O . THR A 1 176 ? -5.406 -3.666 24.717 1.00 93.12 176 THR A O 1
ATOM 1335 N N . LEU A 1 177 ? -5.865 -5.019 22.979 1.00 91.50 177 LEU A N 1
ATOM 1336 C CA . LEU A 1 177 ? -7.261 -4.606 22.836 1.00 91.50 177 LEU A CA 1
ATOM 1337 C C . LEU A 1 177 ? -8.120 -5.386 23.838 1.00 91.50 177 LEU A C 1
ATOM 1339 O O . LEU A 1 177 ? -8.260 -6.597 23.707 1.00 91.50 177 LEU A O 1
ATOM 1343 N N . ILE A 1 178 ? -8.696 -4.701 24.828 1.00 92.25 178 ILE A N 1
ATOM 1344 C CA . ILE A 1 178 ? -9.386 -5.374 25.946 1.00 92.25 178 ILE A CA 1
ATOM 1345 C C . ILE A 1 178 ? -10.889 -5.556 25.752 1.00 92.25 178 ILE A C 1
ATOM 1347 O O . ILE A 1 178 ? -11.493 -6.366 26.442 1.00 92.25 178 ILE A O 1
ATOM 1351 N N . ASN A 1 179 ? -11.505 -4.809 24.837 1.00 90.62 179 ASN A N 1
ATOM 1352 C CA . ASN A 1 179 ? -12.932 -4.921 24.538 1.00 90.62 179 ASN A CA 1
ATOM 1353 C C . ASN A 1 179 ? -13.195 -5.489 23.139 1.00 90.62 179 ASN A C 1
ATOM 1355 O O . ASN A 1 179 ? -14.256 -5.241 22.578 1.00 90.62 179 ASN A O 1
ATOM 1359 N N . GLY A 1 180 ? -12.248 -6.260 22.588 1.00 85.06 180 GLY A N 1
ATOM 1360 C CA . GLY A 1 180 ? -12.367 -6.858 21.255 1.00 85.06 180 GLY A CA 1
ATOM 1361 C C . GLY A 1 180 ? -13.647 -7.679 21.099 1.00 85.06 180 GLY A C 1
ATOM 1362 O O . GLY A 1 180 ? -14.435 -7.398 20.208 1.00 85.06 180 GLY A O 1
ATOM 1363 N N . THR A 1 181 ? -13.927 -8.597 22.027 1.00 84.75 181 THR A N 1
ATOM 1364 C CA . THR A 1 181 ? -15.151 -9.419 21.996 1.00 84.75 181 THR A CA 1
ATOM 1365 C C . THR A 1 181 ? -16.434 -8.594 22.101 1.00 84.75 181 THR A C 1
ATOM 1367 O O . THR A 1 181 ? -17.429 -8.929 21.475 1.00 84.75 181 THR A O 1
ATOM 1370 N N . ALA A 1 182 ? -16.428 -7.505 22.874 1.00 84.75 182 ALA A N 1
ATOM 1371 C CA . ALA A 1 182 ? -17.601 -6.639 23.000 1.00 84.75 182 ALA A CA 1
ATOM 1372 C C . ALA A 1 182 ? -17.853 -5.810 21.729 1.00 84.75 182 ALA A C 1
ATOM 1374 O O . ALA A 1 182 ? -18.994 -5.487 21.427 1.00 84.75 182 ALA A O 1
ATOM 1375 N N . VAL A 1 183 ? -16.791 -5.463 20.999 1.00 84.44 183 VAL A N 1
ATOM 1376 C CA . VAL A 1 183 ? -16.857 -4.638 19.784 1.00 84.44 183 VAL A CA 1
ATOM 1377 C C . VAL A 1 183 ? -17.137 -5.482 18.542 1.00 84.44 183 VAL A C 1
ATOM 1379 O O . VAL A 1 183 ? -17.917 -5.076 17.691 1.00 84.44 183 VAL A O 1
ATOM 1382 N N . PHE A 1 184 ? -16.508 -6.651 18.438 1.00 83.62 184 PHE A N 1
ATOM 1383 C CA . PHE A 1 184 ? -16.535 -7.513 17.254 1.00 83.62 184 PHE A CA 1
ATOM 1384 C C . PHE A 1 184 ? -17.388 -8.780 17.444 1.00 83.62 184 PHE A C 1
ATOM 1386 O O . PHE A 1 184 ? -17.502 -9.592 16.532 1.00 83.62 184 PHE A O 1
ATOM 1393 N N . GLY A 1 185 ? -17.992 -8.974 18.619 1.00 79.25 185 GLY A N 1
ATOM 1394 C CA . GLY A 1 185 ? -18.777 -10.166 18.943 1.00 79.25 185 GLY A CA 1
ATOM 1395 C C . GLY A 1 185 ? -17.938 -11.441 19.112 1.00 79.25 185 GLY A C 1
ATOM 1396 O O . GLY A 1 185 ? -16.705 -11.430 19.064 1.00 79.25 185 GLY A O 1
ATOM 1397 N N . GLY A 1 186 ? -18.624 -12.574 19.312 1.00 66.75 186 GLY A N 1
ATOM 1398 C CA . GLY A 1 186 ? -18.002 -13.907 19.386 1.00 66.75 186 GLY A CA 1
ATOM 1399 C C . GLY A 1 186 ? -17.423 -14.400 18.050 1.00 66.75 186 GLY A C 1
ATOM 1400 O O . GLY A 1 186 ? -16.606 -15.322 18.034 1.00 66.75 186 GLY A O 1
ATOM 1401 N N . ASP A 1 187 ? -17.798 -13.745 16.948 1.00 59.16 187 ASP A N 1
ATOM 1402 C CA . ASP A 1 187 ? -17.335 -14.050 15.592 1.00 59.16 187 ASP A CA 1
ATOM 1403 C C . ASP A 1 187 ? -15.934 -13.513 15.287 1.00 59.16 187 ASP A C 1
ATOM 1405 O O . ASP A 1 187 ? -15.339 -13.919 14.288 1.00 59.16 187 ASP A O 1
ATOM 1409 N N . TYR A 1 188 ? -15.354 -12.694 16.177 1.00 56.88 188 TYR A N 1
ATOM 1410 C CA . TYR A 1 188 ? -13.961 -12.236 16.088 1.00 56.88 188 TYR A CA 1
ATOM 1411 C C . TYR A 1 188 ? -12.963 -13.390 15.882 1.00 56.88 188 TYR A C 1
ATOM 1413 O O . TYR A 1 188 ? -11.944 -13.219 15.220 1.00 56.88 188 TYR A O 1
ATOM 1421 N N . CYS A 1 189 ? -13.278 -14.578 16.409 1.00 53.19 189 CYS A N 1
ATOM 1422 C CA . CYS A 1 189 ? -12.460 -15.783 16.259 1.00 53.19 189 CYS A CA 1
ATOM 1423 C C . CYS A 1 189 ? -12.951 -16.749 15.162 1.00 53.19 189 CYS A C 1
ATOM 1425 O O . CYS A 1 189 ? -12.289 -17.757 14.928 1.00 53.19 189 CYS A O 1
ATOM 1427 N N . ARG A 1 190 ? -14.122 -16.513 14.545 1.00 48.38 190 ARG A N 1
ATOM 1428 C CA . ARG A 1 190 ? -14.807 -17.484 13.663 1.00 48.38 190 ARG A CA 1
ATOM 1429 C C . ARG A 1 190 ? -14.956 -17.033 12.211 1.00 48.38 190 ARG A C 1
ATOM 1431 O O . ARG A 1 190 ? -15.049 -17.895 11.342 1.00 48.38 190 ARG A O 1
ATOM 1438 N N . ARG A 1 191 ? -14.970 -15.727 11.924 1.00 56.31 191 ARG A N 1
ATOM 1439 C CA . ARG A 1 191 ? -14.996 -15.226 10.541 1.00 56.31 191 ARG A CA 1
ATOM 1440 C C . ARG A 1 191 ? -13.621 -15.326 9.889 1.00 56.31 191 ARG A C 1
ATOM 1442 O O . ARG A 1 191 ? -12.593 -15.100 10.527 1.00 56.31 191 ARG A O 1
ATOM 1449 N N . ARG A 1 192 ? -13.614 -15.678 8.603 1.00 52.03 192 ARG A N 1
ATOM 1450 C CA . ARG A 1 192 ? -12.405 -15.829 7.791 1.00 52.03 192 ARG A CA 1
ATOM 1451 C C . ARG A 1 192 ? -11.664 -14.488 7.751 1.00 52.03 192 ARG A C 1
ATOM 1453 O O . ARG A 1 192 ? -12.110 -13.544 7.117 1.00 52.03 192 ARG A O 1
ATOM 1460 N N . LEU A 1 193 ? -10.524 -14.400 8.435 1.00 55.16 193 LEU A N 1
ATOM 1461 C CA . LEU A 1 193 ? -9.666 -13.205 8.401 1.00 55.16 193 LEU A CA 1
ATOM 1462 C C . LEU A 1 193 ? -8.870 -13.098 7.090 1.00 55.16 193 LEU A C 1
ATOM 1464 O O . LEU A 1 193 ? -8.250 -12.069 6.826 1.00 55.16 193 LEU A O 1
ATOM 1468 N N . THR A 1 194 ? -8.847 -14.168 6.286 1.00 61.56 194 THR A N 1
ATOM 1469 C CA . THR A 1 194 ? -8.078 -14.233 5.042 1.00 61.56 194 THR A CA 1
ATOM 1470 C C . THR A 1 194 ? -9.021 -14.162 3.838 1.00 61.56 194 THR A C 1
ATOM 1472 O O . THR A 1 194 ? -9.742 -15.134 3.599 1.00 61.56 194 THR A O 1
ATOM 1475 N N . PRO A 1 195 ? -9.025 -13.047 3.085 1.00 67.69 195 PRO A N 1
ATOM 1476 C CA . PRO A 1 195 ? -9.828 -12.920 1.872 1.00 67.69 195 PRO A CA 1
ATOM 1477 C C . PRO A 1 195 ? -9.400 -13.946 0.815 1.00 67.69 195 PRO A C 1
ATOM 1479 O O . PRO A 1 195 ? -8.206 -14.213 0.642 1.00 67.69 195 PRO A O 1
ATOM 1482 N N . GLY A 1 196 ? -10.378 -14.534 0.123 1.00 77.75 196 GLY A N 1
ATOM 1483 C CA . GLY A 1 196 ? -10.146 -15.452 -0.992 1.00 77.75 196 GLY A CA 1
ATOM 1484 C C . GLY A 1 196 ? -10.186 -14.694 -2.312 1.00 77.75 196 GLY A C 1
ATOM 1485 O O . GLY A 1 196 ? -11.265 -14.321 -2.758 1.00 77.75 196 GLY A O 1
ATOM 1486 N N . PHE A 1 197 ? -9.031 -14.452 -2.928 1.00 83.25 197 PHE A N 1
ATOM 1487 C CA . PHE A 1 197 ? -8.945 -13.820 -4.248 1.00 83.25 197 PHE A CA 1
ATOM 1488 C C . PHE A 1 197 ? -8.778 -14.866 -5.350 1.00 83.25 197 PHE A C 1
ATOM 1490 O O . PHE A 1 197 ? -8.213 -15.934 -5.113 1.00 83.25 197 PHE A O 1
ATOM 1497 N N . ALA A 1 198 ? -9.271 -14.547 -6.549 1.00 77.19 198 ALA A N 1
ATOM 1498 C CA . ALA A 1 198 ? -9.203 -15.443 -7.703 1.00 77.19 198 ALA A CA 1
ATOM 1499 C C . ALA A 1 198 ? -7.764 -15.641 -8.201 1.00 77.19 198 ALA A C 1
ATOM 1501 O O . ALA A 1 198 ? -7.414 -16.721 -8.674 1.00 77.19 198 ALA A O 1
ATOM 1502 N N . ASP A 1 199 ? -6.936 -14.604 -8.078 1.00 86.38 199 ASP A N 1
ATOM 1503 C CA . ASP A 1 199 ? -5.553 -14.591 -8.529 1.00 86.38 199 ASP A CA 1
ATOM 1504 C C . ASP A 1 199 ? -4.581 -14.184 -7.408 1.00 86.38 199 ASP A C 1
ATOM 1506 O O . ASP A 1 199 ? -4.930 -13.513 -6.428 1.00 86.38 199 ASP A O 1
ATOM 1510 N N . LEU A 1 200 ? -3.333 -14.634 -7.557 1.00 87.44 200 LEU A N 1
ATOM 1511 C CA . LEU A 1 200 ? -2.273 -14.416 -6.576 1.00 87.44 200 LEU A CA 1
ATOM 1512 C C . LEU A 1 200 ? -1.866 -12.941 -6.498 1.00 87.44 200 LEU A C 1
ATOM 1514 O O . LEU A 1 200 ? -1.517 -12.462 -5.419 1.00 87.44 200 LEU A O 1
ATOM 1518 N N . GLN A 1 201 ? -1.915 -12.221 -7.614 1.00 90.88 201 GLN A N 1
ATOM 1519 C CA . GLN A 1 201 ? -1.470 -10.839 -7.700 1.00 90.88 201 GLN A CA 1
ATOM 1520 C C . GLN A 1 201 ? -2.397 -9.927 -6.894 1.00 90.88 201 GLN A C 1
ATOM 1522 O O . GLN A 1 201 ? -1.919 -9.169 -6.055 1.00 90.88 201 GLN A O 1
ATOM 1527 N N . THR A 1 202 ? -3.716 -10.068 -7.026 1.00 91.12 202 THR A N 1
ATOM 1528 C CA . THR A 1 202 ? -4.706 -9.346 -6.212 1.00 91.12 202 THR A CA 1
ATOM 1529 C C . THR A 1 202 ? -4.499 -9.613 -4.721 1.00 91.12 202 THR A C 1
ATOM 1531 O O . THR A 1 202 ? -4.525 -8.683 -3.908 1.00 91.12 202 THR A O 1
ATOM 1534 N N . TRP A 1 203 ? -4.206 -10.863 -4.343 1.00 90.62 203 TRP A N 1
ATOM 1535 C CA . TRP A 1 203 ? -3.845 -11.189 -2.962 1.00 90.62 203 TRP A CA 1
ATOM 1536 C C . TRP A 1 203 ? -2.564 -10.478 -2.506 1.00 90.62 203 TRP A C 1
ATOM 1538 O O . TRP A 1 203 ? -2.524 -9.942 -1.395 1.00 90.62 203 TRP A O 1
ATOM 1548 N N . GLN A 1 204 ? -1.528 -10.427 -3.347 1.00 92.06 204 GLN A N 1
ATOM 1549 C CA . GLN A 1 204 ? -0.283 -9.714 -3.049 1.00 92.06 204 GLN A CA 1
ATOM 1550 C C . GLN A 1 204 ? -0.519 -8.206 -2.887 1.00 92.06 204 GLN A C 1
ATOM 1552 O O . GLN A 1 204 ? 0.011 -7.618 -1.941 1.00 92.06 204 GLN A O 1
ATOM 1557 N N . LEU A 1 205 ? -1.362 -7.597 -3.730 1.00 94.38 205 LEU A N 1
ATOM 1558 C CA . LEU A 1 205 ? -1.739 -6.187 -3.608 1.00 94.38 205 LEU A CA 1
ATOM 1559 C C . LEU A 1 205 ? -2.399 -5.903 -2.253 1.00 94.38 205 LEU A C 1
ATOM 1561 O O . LEU A 1 205 ? -1.973 -4.999 -1.528 1.00 94.38 205 LEU A O 1
ATOM 1565 N N . TYR A 1 206 ? -3.394 -6.712 -1.874 1.00 92.75 206 TYR A N 1
ATOM 1566 C CA . TYR A 1 206 ? -4.065 -6.590 -0.580 1.00 92.75 206 TYR A CA 1
ATOM 1567 C C . TYR A 1 206 ? -3.085 -6.780 0.583 1.00 92.75 206 TYR A C 1
ATOM 1569 O O . TYR A 1 206 ? -3.047 -5.970 1.511 1.00 92.75 206 TYR A O 1
ATOM 1577 N N . ARG A 1 207 ? -2.241 -7.817 0.522 1.00 91.81 207 ARG A N 1
ATOM 1578 C CA . ARG A 1 207 ? -1.233 -8.108 1.548 1.00 91.81 207 ARG A CA 1
ATOM 1579 C C . ARG A 1 207 ? -0.288 -6.927 1.756 1.00 91.81 207 ARG A C 1
ATOM 1581 O O . ARG A 1 207 ? -0.042 -6.551 2.899 1.00 91.81 207 ARG A O 1
ATOM 1588 N N . PHE A 1 208 ? 0.219 -6.330 0.682 1.00 93.81 208 PHE A N 1
ATOM 1589 C CA . PHE A 1 208 ? 1.140 -5.198 0.772 1.00 93.81 208 PHE A CA 1
ATOM 1590 C C . PHE A 1 208 ? 0.491 -3.915 1.248 1.00 93.81 208 PHE A C 1
ATOM 1592 O O . PHE A 1 208 ? 1.090 -3.193 2.044 1.00 93.81 208 PHE A O 1
ATOM 1599 N N . MET A 1 209 ? -0.755 -3.670 0.857 1.00 95.19 209 MET A N 1
ATOM 1600 C CA . MET A 1 209 ? -1.548 -2.598 1.442 1.00 95.19 209 MET A CA 1
ATOM 1601 C C . MET A 1 209 ? -1.692 -2.789 2.961 1.00 95.19 209 MET A C 1
ATOM 1603 O O . MET A 1 209 ? -1.391 -1.874 3.726 1.00 95.19 209 MET A O 1
ATOM 1607 N N . VAL A 1 210 ? -2.091 -3.978 3.424 1.00 93.69 210 VAL A N 1
ATOM 1608 C CA . VAL A 1 210 ? -2.219 -4.272 4.863 1.00 93.69 210 VAL A CA 1
ATOM 1609 C C . VAL A 1 210 ? -0.876 -4.128 5.581 1.00 93.69 210 VAL A C 1
ATOM 1611 O O . VAL A 1 210 ? -0.825 -3.554 6.670 1.00 93.69 210 VAL A O 1
ATOM 1614 N N . GLN A 1 211 ? 0.216 -4.593 4.973 1.00 93.56 211 GLN A N 1
ATOM 1615 C CA . GLN A 1 211 ? 1.557 -4.464 5.535 1.00 93.56 211 GLN A CA 1
ATOM 1616 C C . GLN A 1 211 ? 1.969 -2.994 5.679 1.00 93.56 211 GLN A C 1
ATOM 1618 O O . GLN A 1 211 ? 2.424 -2.595 6.748 1.00 93.56 211 GLN A O 1
ATOM 1623 N N . HIS A 1 212 ? 1.754 -2.160 4.658 1.00 95.31 212 HIS A N 1
ATOM 1624 C CA . HIS A 1 212 ? 2.027 -0.723 4.736 1.00 95.31 212 HIS A CA 1
ATOM 1625 C C . HIS A 1 212 ? 1.231 -0.080 5.881 1.00 95.31 212 HIS A C 1
ATOM 1627 O O . HIS A 1 212 ? 1.814 0.549 6.772 1.00 95.31 212 HIS A O 1
ATOM 1633 N N . LEU A 1 213 ? -0.087 -0.298 5.906 1.00 95.44 213 LEU A N 1
ATOM 1634 C CA . LEU A 1 213 ? -0.982 0.227 6.940 1.00 95.44 213 LEU A CA 1
ATOM 1635 C C . LEU A 1 213 ? -0.513 -0.152 8.349 1.00 95.44 213 LEU A C 1
ATOM 1637 O O . LEU A 1 213 ? -0.473 0.689 9.249 1.00 95.44 213 LEU A O 1
ATOM 1641 N N . CYS A 1 214 ? -0.159 -1.421 8.541 1.00 94.50 214 CYS A N 1
ATOM 1642 C CA . CYS A 1 214 ? 0.173 -1.953 9.850 1.00 94.50 214 CYS A CA 1
ATOM 1643 C C . CYS A 1 214 ? 1.605 -1.654 10.268 1.00 94.50 214 CYS A C 1
ATOM 1645 O O . CYS A 1 214 ? 1.805 -1.416 11.450 1.00 94.50 214 CYS A O 1
ATOM 1647 N N . GLU A 1 215 ? 2.590 -1.642 9.375 1.00 93.56 215 GLU A N 1
ATOM 1648 C CA . GLU A 1 215 ? 4.015 -1.616 9.740 1.00 93.56 215 GLU A CA 1
ATOM 1649 C C . GLU A 1 215 ? 4.685 -0.261 9.520 1.00 93.56 215 GLU A C 1
ATOM 1651 O O . GLU A 1 215 ? 5.683 0.030 10.179 1.00 93.56 215 GLU A O 1
ATOM 1656 N N . ARG A 1 216 ? 4.148 0.579 8.629 1.00 93.56 216 ARG A N 1
ATOM 1657 C CA . ARG A 1 216 ? 4.855 1.774 8.148 1.00 93.56 216 ARG A CA 1
ATOM 1658 C C . ARG A 1 216 ? 4.142 3.080 8.473 1.00 93.56 216 ARG A C 1
ATOM 1660 O O . ARG A 1 216 ? 4.820 4.039 8.820 1.00 93.56 216 ARG A O 1
ATOM 1667 N N . LEU A 1 217 ? 2.808 3.121 8.429 1.00 95.56 217 LEU A N 1
ATOM 1668 C CA . LEU A 1 217 ? 2.085 4.364 8.713 1.00 95.56 217 LEU A CA 1
ATOM 1669 C C . LEU A 1 217 ? 2.171 4.778 10.187 1.00 95.56 217 LEU A C 1
ATOM 1671 O O . LEU A 1 217 ? 2.057 3.958 11.104 1.00 95.56 217 LEU A O 1
ATOM 1675 N N . GLU A 1 218 ? 2.321 6.077 10.419 1.00 95.69 218 GLU A N 1
ATOM 1676 C CA . GLU A 1 218 ? 2.212 6.686 11.740 1.00 95.69 218 GLU A CA 1
ATOM 1677 C C . GLU A 1 218 ? 0.756 6.771 12.206 1.00 95.69 218 GLU A C 1
ATOM 1679 O O . GLU A 1 218 ? -0.190 6.784 11.417 1.00 95.69 218 GLU A O 1
ATOM 1684 N N . LEU A 1 219 ? 0.551 6.912 13.518 1.00 95.44 219 LEU A N 1
ATOM 1685 C CA . LEU A 1 219 ? -0.793 6.989 14.094 1.00 95.44 219 LEU A CA 1
ATOM 1686 C C . LEU A 1 219 ? -1.637 8.140 13.519 1.00 95.44 219 LEU A C 1
ATOM 1688 O O . LEU A 1 219 ? -2.844 7.982 13.337 1.00 95.44 219 LEU A O 1
ATOM 1692 N N . SER A 1 220 ? -1.026 9.298 13.261 1.00 95.62 220 SER A N 1
ATOM 1693 C CA . SER A 1 220 ? -1.678 10.458 12.637 1.00 95.62 220 SER A CA 1
ATOM 1694 C C . SER A 1 220 ? -2.174 10.124 11.226 1.00 95.62 220 SER A C 1
ATOM 1696 O O . SER A 1 220 ? -3.327 10.404 10.899 1.00 95.62 220 SER A O 1
ATOM 1698 N N . GLN A 1 221 ? -1.340 9.452 10.432 1.00 96.44 221 GLN A N 1
ATOM 1699 C CA . GLN A 1 221 ? -1.644 9.026 9.067 1.00 96.44 221 GLN A CA 1
ATOM 1700 C C . GLN A 1 221 ? -2.744 7.961 9.037 1.00 96.44 221 GLN A C 1
ATOM 1702 O O . GLN A 1 221 ? -3.692 8.087 8.261 1.00 96.44 221 GLN A O 1
ATOM 1707 N N . VAL A 1 222 ? -2.684 6.955 9.920 1.00 96.19 222 VAL A N 1
ATOM 1708 C CA . VAL A 1 222 ? -3.739 5.930 10.028 1.00 96.19 222 VAL A CA 1
ATOM 1709 C C . VAL A 1 222 ? -5.080 6.574 10.388 1.00 96.19 222 VAL A C 1
ATOM 1711 O O . VAL A 1 222 ? -6.090 6.277 9.756 1.00 96.19 222 VAL A O 1
ATOM 1714 N N . LYS A 1 223 ? -5.100 7.504 11.355 1.00 95.38 223 LYS A N 1
ATOM 1715 C CA . LYS A 1 223 ? -6.319 8.239 11.737 1.00 95.38 223 LYS A CA 1
ATOM 1716 C C . LYS A 1 223 ? -6.886 9.071 10.587 1.00 95.38 223 LYS A C 1
ATOM 1718 O O . LYS A 1 223 ? -8.096 9.076 10.389 1.00 95.38 223 LYS A O 1
ATOM 1723 N N . ALA A 1 224 ? -6.033 9.752 9.826 1.00 95.25 224 ALA A N 1
ATOM 1724 C CA . ALA A 1 224 ? -6.464 10.508 8.651 1.00 95.25 224 ALA A CA 1
ATOM 1725 C C . ALA A 1 224 ? -7.011 9.598 7.534 1.00 95.25 224 ALA A C 1
ATOM 1727 O O . ALA A 1 224 ? -7.845 10.026 6.741 1.00 95.25 224 ALA A O 1
ATOM 1728 N N . SER A 1 225 ? -6.586 8.332 7.508 1.00 96.31 225 SER A N 1
ATOM 1729 C CA . SER A 1 225 ? -6.890 7.377 6.440 1.00 96.31 225 SER A CA 1
ATOM 1730 C C . SER A 1 225 ? -8.046 6.423 6.755 1.00 96.31 225 SER A C 1
ATOM 1732 O O . SER A 1 225 ? -8.282 5.514 5.974 1.00 96.31 225 SER A O 1
ATOM 1734 N N . ILE A 1 226 ? -8.808 6.589 7.844 1.00 96.88 226 ILE A N 1
ATOM 1735 C CA . ILE A 1 226 ? -9.879 5.634 8.219 1.00 96.88 226 ILE A CA 1
ATOM 1736 C C . ILE A 1 226 ? -10.896 5.429 7.083 1.00 96.88 226 ILE A C 1
ATOM 1738 O O . ILE A 1 226 ? -11.190 4.295 6.710 1.00 96.88 226 ILE A O 1
ATOM 1742 N N . GLY A 1 227 ? -11.408 6.520 6.502 1.00 96.50 227 GLY A N 1
ATOM 1743 C CA . GLY A 1 227 ? -12.331 6.443 5.365 1.00 96.50 227 GLY A CA 1
ATOM 1744 C C . GLY A 1 227 ? -11.689 5.817 4.127 1.00 96.50 227 GLY A C 1
ATOM 1745 O O . GLY A 1 227 ? -12.334 5.061 3.408 1.00 96.50 227 GLY A O 1
ATOM 1746 N N . VAL A 1 228 ? -10.398 6.084 3.916 1.00 96.88 228 VAL A N 1
ATOM 1747 C CA . VAL A 1 228 ? -9.607 5.517 2.817 1.00 96.88 228 VAL A CA 1
ATOM 1748 C C . VAL A 1 228 ? -9.447 4.005 2.975 1.00 96.88 228 VAL A C 1
ATOM 1750 O O . VAL A 1 228 ? -9.660 3.265 2.019 1.00 96.88 228 VAL A O 1
ATOM 1753 N N . ILE A 1 229 ? -9.135 3.541 4.188 1.00 95.31 229 ILE A N 1
ATOM 1754 C CA . ILE A 1 229 ? -9.007 2.121 4.529 1.00 95.31 229 ILE A CA 1
ATOM 1755 C C . ILE A 1 229 ? -10.327 1.397 4.265 1.00 95.31 229 ILE A C 1
ATOM 1757 O O . ILE A 1 229 ? -10.302 0.309 3.699 1.00 95.31 229 ILE A O 1
ATOM 1761 N N . LYS A 1 230 ? -11.475 2.006 4.600 1.00 94.69 230 LYS A N 1
ATOM 1762 C CA . LYS A 1 230 ? -12.784 1.434 4.258 1.00 94.69 230 LYS A CA 1
ATOM 1763 C C . LYS A 1 230 ? -12.984 1.318 2.747 1.00 94.69 230 LYS A C 1
ATOM 1765 O O . LYS A 1 230 ? -13.313 0.241 2.273 1.00 94.69 230 LYS A O 1
ATOM 1770 N N . VAL A 1 231 ? -12.746 2.390 1.991 1.00 95.88 231 VAL A N 1
ATOM 1771 C CA . VAL A 1 231 ? -12.908 2.370 0.525 1.00 95.88 231 VAL A CA 1
ATOM 1772 C C . VAL A 1 231 ? -12.039 1.291 -0.125 1.00 95.88 231 VAL A C 1
ATOM 1774 O O . VAL A 1 231 ? -12.503 0.598 -1.029 1.00 95.88 231 VAL A O 1
ATOM 1777 N N . LEU A 1 232 ? -10.796 1.139 0.338 1.00 94.94 232 LEU A N 1
ATOM 1778 C CA . LEU A 1 232 ? -9.883 0.099 -0.131 1.00 94.94 232 LEU A CA 1
ATOM 1779 C C . LEU A 1 232 ? -10.348 -1.300 0.265 1.00 94.94 232 LEU A C 1
ATOM 1781 O O . LEU A 1 232 ? -10.336 -2.201 -0.567 1.00 94.94 232 LEU A O 1
ATOM 1785 N N . HIS A 1 233 ? -10.779 -1.485 1.511 1.00 91.44 233 HIS A N 1
ATOM 1786 C CA . HIS A 1 233 ? -11.309 -2.763 1.963 1.00 91.44 233 HIS A CA 1
ATOM 1787 C C . HIS A 1 233 ? -12.520 -3.188 1.124 1.00 91.44 233 HIS A C 1
ATOM 1789 O O . HIS A 1 233 ? -12.492 -4.257 0.525 1.00 91.44 233 HIS A O 1
ATOM 1795 N N . ASP A 1 234 ? -13.531 -2.324 1.004 1.00 91.69 234 ASP A N 1
ATOM 1796 C CA . ASP A 1 234 ? -14.755 -2.597 0.240 1.00 91.69 234 ASP A CA 1
ATOM 1797 C C . ASP A 1 234 ? -14.448 -2.855 -1.248 1.00 91.69 234 ASP A C 1
ATOM 1799 O O . ASP A 1 234 ? -15.158 -3.585 -1.937 1.00 91.69 234 ASP A O 1
ATOM 1803 N N . TYR A 1 235 ? -13.383 -2.242 -1.775 1.00 93.00 235 TYR A N 1
ATOM 1804 C CA . TYR A 1 235 ? -12.888 -2.526 -3.118 1.00 93.00 235 TYR A CA 1
ATOM 1805 C C . TYR A 1 235 ? -12.370 -3.956 -3.249 1.00 93.00 235 TYR A C 1
ATOM 1807 O O . TYR A 1 235 ? -12.814 -4.676 -4.138 1.00 93.00 235 TYR A O 1
ATOM 1815 N N . PHE A 1 236 ? -11.461 -4.372 -2.368 1.00 90.75 236 PHE A N 1
ATOM 1816 C CA . PHE A 1 236 ? -10.915 -5.726 -2.398 1.00 90.75 236 PHE A CA 1
ATOM 1817 C C . PHE A 1 236 ? -11.964 -6.780 -2.042 1.00 90.75 236 PHE A C 1
ATOM 1819 O O . PHE A 1 236 ? -11.955 -7.857 -2.621 1.00 90.75 236 PHE A O 1
ATOM 1826 N N . GLU A 1 237 ? -12.910 -6.477 -1.157 1.00 87.56 237 GLU A N 1
ATOM 1827 C CA . GLU A 1 237 ? -14.041 -7.357 -0.859 1.00 87.56 237 GLU A CA 1
ATOM 1828 C C . GLU A 1 237 ? -14.859 -7.682 -2.112 1.00 87.56 237 GLU A C 1
ATOM 1830 O O . GLU A 1 237 ? -15.147 -8.848 -2.367 1.00 87.56 237 GLU A O 1
ATOM 1835 N N . ALA A 1 238 ? -15.129 -6.686 -2.959 1.00 88.56 238 ALA A N 1
ATOM 1836 C CA . ALA A 1 238 ? -15.823 -6.896 -4.230 1.00 88.56 238 ALA A CA 1
ATOM 1837 C C . ALA A 1 238 ? -15.030 -7.748 -5.245 1.00 88.56 238 ALA A C 1
ATOM 1839 O O . ALA A 1 238 ? -15.614 -8.234 -6.211 1.00 88.56 238 ALA A O 1
ATOM 1840 N N . LEU A 1 239 ? -13.718 -7.923 -5.046 1.00 88.62 239 LEU A N 1
ATOM 1841 C CA . LEU A 1 239 ? -12.855 -8.779 -5.868 1.00 88.62 239 LEU A CA 1
ATOM 1842 C C . LEU A 1 239 ? -12.715 -10.203 -5.313 1.00 88.62 239 LEU A C 1
ATOM 1844 O O . LEU A 1 239 ? -12.068 -11.043 -5.943 1.00 88.62 239 LEU A O 1
ATOM 1848 N N . GLN A 1 240 ? -13.266 -10.488 -4.131 1.00 85.81 240 GLN A N 1
ATOM 1849 C CA . GLN A 1 240 ? -13.177 -11.823 -3.556 1.00 85.81 240 GLN A CA 1
ATOM 1850 C C . GLN A 1 240 ? -14.005 -12.820 -4.368 1.00 85.81 240 GLN A C 1
ATOM 1852 O O . GLN A 1 240 ? -15.116 -12.534 -4.818 1.00 85.81 240 GLN A O 1
ATOM 1857 N N . THR A 1 241 ? -13.468 -14.028 -4.532 1.00 76.81 241 THR A N 1
ATOM 1858 C CA . THR A 1 241 ? -14.247 -15.149 -5.057 1.00 76.81 241 THR A CA 1
ATOM 1859 C C . THR A 1 241 ? -15.398 -15.444 -4.098 1.00 76.81 241 THR A C 1
ATOM 1861 O O . THR A 1 241 ? -15.146 -15.497 -2.889 1.00 76.81 241 THR A O 1
ATOM 1864 N N . PRO A 1 2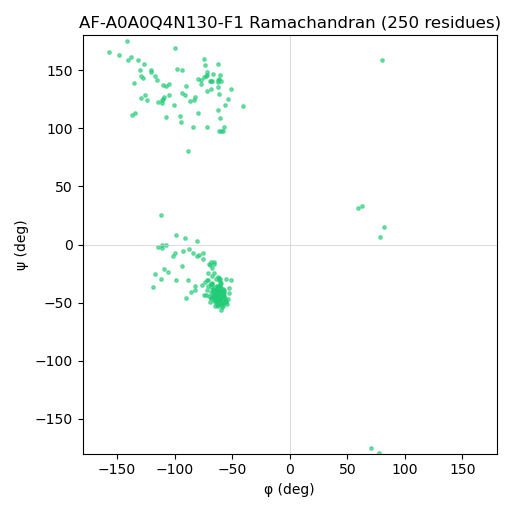42 ? -16.629 -15.663 -4.598 1.00 67.12 242 PRO A N 1
ATOM 1865 C CA . PRO A 1 242 ? -17.748 -16.050 -3.753 1.00 67.12 242 PRO A CA 1
ATOM 1866 C C . PRO A 1 242 ? -17.352 -17.246 -2.893 1.00 67.12 242 PRO A C 1
ATOM 1868 O O . PRO A 1 242 ? -16.767 -18.206 -3.404 1.00 67.12 242 PRO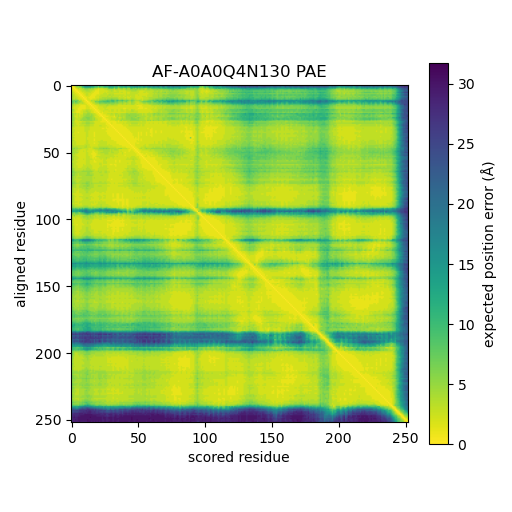 A O 1
ATOM 1871 N N . GLU A 1 243 ? -17.664 -17.202 -1.598 1.00 60.16 243 GLU A N 1
ATOM 1872 C CA . GLU A 1 243 ? -17.524 -18.391 -0.771 1.00 60.16 243 GLU A CA 1
ATOM 1873 C C . GLU A 1 243 ? -18.348 -19.504 -1.423 1.00 60.16 243 GLU A C 1
ATOM 1875 O O . GLU A 1 243 ? -19.564 -19.384 -1.584 1.00 60.16 243 GLU A O 1
ATOM 1880 N N . THR A 1 244 ? -17.704 -20.609 -1.808 1.00 45.38 244 THR A N 1
ATOM 1881 C CA . THR A 1 244 ? -18.431 -21.869 -1.922 1.00 45.38 244 THR A CA 1
ATOM 1882 C C . THR A 1 244 ? -18.980 -22.140 -0.534 1.00 45.38 244 THR A C 1
ATOM 1884 O O . THR A 1 244 ? -18.246 -22.594 0.346 1.00 45.38 244 THR A O 1
ATOM 1887 N N . VAL A 1 245 ? -20.249 -21.791 -0.324 1.00 40.38 245 VAL A N 1
ATOM 1888 C CA . VAL A 1 245 ? -21.020 -22.212 0.837 1.00 40.38 245 VAL A CA 1
ATOM 1889 C C . VAL A 1 245 ? -20.997 -23.730 0.786 1.00 40.38 245 VAL A C 1
ATOM 1891 O O . VAL A 1 245 ? -21.743 -24.343 0.026 1.00 40.38 245 VAL A O 1
ATOM 1894 N N . TYR A 1 246 ? -20.092 -24.351 1.540 1.00 35.81 246 TYR A N 1
ATOM 1895 C CA . TYR A 1 246 ? -20.249 -25.760 1.842 1.00 35.81 246 TYR A CA 1
ATOM 1896 C C . TYR A 1 246 ? -21.555 -25.837 2.629 1.00 35.81 246 TYR A C 1
ATOM 1898 O O . TYR A 1 246 ? -21.642 -25.197 3.683 1.00 35.81 246 TYR A O 1
ATOM 1906 N N . PRO A 1 247 ? -22.600 -26.513 2.115 1.00 36.44 247 PRO A N 1
ATOM 1907 C CA . PRO A 1 247 ? -23.813 -26.695 2.886 1.00 36.44 247 PRO A CA 1
ATOM 1908 C C . PRO A 1 247 ? -23.385 -27.318 4.207 1.00 36.44 247 PRO A C 1
ATOM 1910 O O . PRO A 1 247 ? -22.639 -28.299 4.215 1.00 36.44 247 PRO A O 1
ATOM 1913 N N . ASN A 1 248 ? -23.779 -26.671 5.304 1.00 38.62 248 ASN A N 1
ATOM 1914 C CA . ASN A 1 248 ? -23.533 -27.150 6.653 1.00 38.62 248 ASN A CA 1
ATOM 1915 C C . ASN A 1 248 ? -23.748 -28.662 6.666 1.00 38.62 248 ASN A C 1
ATOM 1917 O O . ASN A 1 248 ? -24.850 -29.119 6.358 1.00 38.62 248 ASN A O 1
ATOM 1921 N N . ASN A 1 249 ? -22.704 -29.425 6.998 1.00 35.22 249 ASN A N 1
ATOM 1922 C CA . ASN A 1 249 ? -22.887 -30.810 7.391 1.00 35.22 249 ASN A CA 1
ATOM 1923 C C . ASN A 1 249 ? -23.849 -30.774 8.577 1.00 35.22 249 ASN A C 1
ATOM 1925 O O . ASN A 1 249 ? -23.469 -30.414 9.692 1.00 35.22 249 ASN A O 1
ATOM 1929 N N . VAL A 1 250 ? -25.114 -31.074 8.295 1.00 35.62 250 VAL A N 1
ATOM 1930 C CA . VAL A 1 250 ? -26.115 -31.427 9.286 1.00 35.62 250 VAL A CA 1
ATOM 1931 C C . VAL A 1 250 ? -25.569 -32.689 9.933 1.00 35.62 250 VAL A C 1
ATOM 1933 O O . VAL A 1 250 ? -25.641 -33.776 9.364 1.00 35.62 250 VAL A O 1
ATOM 1936 N N . ILE A 1 251 ? -24.917 -32.523 11.079 1.00 38.66 251 ILE A N 1
ATOM 1937 C CA . ILE A 1 251 ? -24.614 -33.641 11.959 1.00 38.66 251 ILE A CA 1
ATOM 1938 C C . ILE A 1 251 ? -25.965 -34.020 12.569 1.00 38.66 251 ILE A C 1
ATOM 1940 O O . ILE A 1 251 ? -26.489 -33.288 13.410 1.00 38.66 251 ILE A O 1
ATOM 1944 N N . HIS A 1 252 ? -26.554 -35.089 12.033 1.00 37.09 252 HIS A N 1
ATOM 1945 C CA . HIS A 1 252 ? -27.669 -35.811 12.641 1.00 37.09 252 HIS A CA 1
ATOM 1946 C C . HIS A 1 252 ? -27.196 -36.583 13.872 1.00 37.09 252 HIS A C 1
ATOM 1948 O O . HIS A 1 252 ? -26.065 -37.121 13.827 1.00 37.09 252 HIS A O 1
#

Sequence (252 aa):
MSFAYLALKRLRGGRMQLGLKSAARKEFQPLVLCMWLQAMVNQYRNAVIPVELEPVAECFLQEHEAAIEQYKAGLSPAGALLLASILLACEMPTTHDLDECLVLIDLAAAHAASLSARPIPKLPFQFSTRKHPSSPRERLMSIKGDVVGSLGFEAACLVSSAIKSALARNLGVTITLINGTAVFGGDYCRRRLTPGFADLQTWQLYRFMVQHLCERLELSQVKASIGVIKVLHDYFEALQTPETVYPNNVIH

Radius of gyration: 21.34 Å; Cα contacts (8 Å, |Δi|>4): 324; chains: 1; bounding box: 62×51×62 Å

Mean predicted aligned error: 6.49 Å

Solvent-accessible surface area (backbone atoms only — not comparable to full-atom values): 14104 Å² total; per-residue (Å²): 139,83,62,80,34,56,37,78,43,82,45,87,90,75,27,37,35,39,36,71,31,76,61,38,71,76,78,45,57,68,64,48,55,41,54,39,52,53,23,50,54,44,15,36,50,72,66,74,37,56,70,46,63,34,71,73,43,46,52,53,39,66,76,42,46,66,58,45,54,52,49,58,71,69,38,25,74,42,11,40,50,45,36,51,19,49,47,56,46,47,25,39,82,83,69,70,57,74,62,55,40,43,54,51,48,44,51,34,50,55,53,16,59,72,37,48,84,61,80,71,54,90,62,84,82,47,69,52,76,43,77,38,96,89,36,95,56,35,31,39,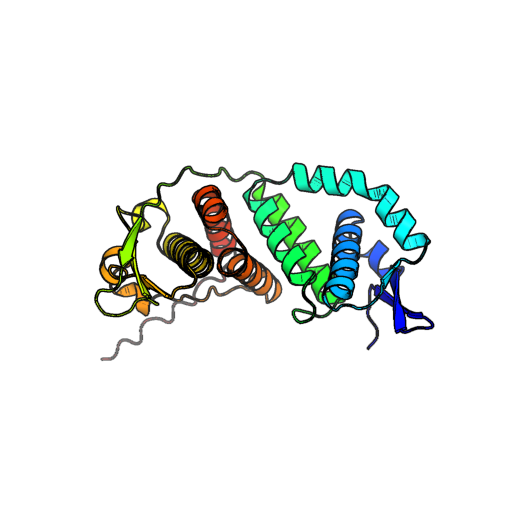32,38,78,48,81,67,41,37,86,73,52,38,63,67,35,34,52,50,53,50,48,23,47,43,39,14,48,19,63,78,67,72,30,50,64,43,70,76,46,51,56,81,66,54,38,85,48,69,82,68,59,81,88,69,84,50,51,83,48,70,63,64,45,49,53,53,50,33,36,51,47,34,47,33,75,66,39,50,52,70,55,48,64,74,33,47,23,34,51,35,53,48,42,60,52,53,58,76,56,37,52,76,78,80,75,71,75,75,81,77,82,125

Nearest PDB structures (foldseek):
  7bmh-assembly1_A  TM=1.816E-01  e=8.078E+00  Plenodomus lingam

Secondary structure (DSSP, 8-state):
---SSEEEEEPTTS-EEEEE-TTHHHHS-HHHHHHHHHHHHHHHHHTT--EEE-HHHHHHHHHHHHHHHHHHHHS-HHHHHHHHHHHHHHTSTTS--HHHHHHHHHHHHHHHHHTTT--------EEEEEE-SS-TTEEEEEEES-HHHHH-HHHHHHHHHHHHHHHHHHHTSEEEESSHHHHH-GGGGTS--S--BSSHHHHHHHHHHHHHHHHT--HHHHHHTHHHHHHHHHHHHTTBPPP---------

pLDDT: mean 88.24, std 13.29, range [35.22, 97.38]

Foldseek 3Di:
DDDPFWDWDQDPPQAIEIETDPRNPVPDDLLLVLLLVVLVCLLCVVVVHHYDYDPVRVVSNVVCVVVNVVLLVQFDPLLNLLLVLLSVQSNHNPRDDSNLSSVLNRVSSVLRVVLRPPDQDDFDWDKDWDADPPDNQEIEMETDDQNCVGQNQLLSVLLVLLLQLLVCVVSVHHYHYDCCCVRNNPCSVPDDNQFAAPDPSLSVSVVSSSCCSRHPDHNVRSNVCSSSSSSNVVSSNVRGDPPPPPPPPPPD